Protein AF-A0A968Y896-F1 (afdb_monomer_lite)

Sequence (231 aa):
MASLKMSAAGLEIIEQARQQKRWDKTAEVLCSDALTSKATLKRFWRKQPIQRETFIRICQVLGVECWEKLVDRDRALETSITANLDCQVAETSKKNPGFALPENLPAVRNWVGRIEEIETLKNQLLDPETRTITITTVCVVGLAGIGKTTLAAQLVRHLQLENTPFVAAAWESLRSATGIAPEFNWIVDSLLSTLSGSDINLGAIEQDDYLKKIAKTARYSERKALFASAR

pLDDT: mean 77.14, std 14.81, range [31.84, 94.0]

Foldseek 3Di:
DDWWFFDPVLLVVLVVLCVVVVADLQHPLLCVQLVHDSVQSVCRNVRHTDDPSSQCRSCVSSVHNVSLVGTDPDDDDPDDDDDDDDDDPDDPPCPPFLEDDAPPLDDADPDDDPPVVLVVVQVQQAPPPPLDGDDDDDDDDDDPPPCSSVSVSVSVVVCRRPNHLQQYDDDDDQDDPVRDGDDPLVVLLRLLCRLQPNPDDVVVSVPDDPVVSVVSSVVSRVVSSVVSVVD

Structure (mmCIF, N/CA/C/O backbone):
data_AF-A0A968Y896-F1
#
_entry.id   AF-A0A968Y896-F1
#
loop_
_atom_site.group_PDB
_atom_site.id
_atom_site.type_symbol
_atom_site.label_atom_id
_atom_site.label_alt_id
_atom_site.label_comp_id
_atom_site.label_asym_id
_atom_site.label_entity_id
_atom_site.label_seq_id
_atom_site.pdbx_PDB_ins_code
_atom_site.Cartn_x
_atom_site.Cartn_y
_atom_site.Cartn_z
_atom_site.occupancy
_atom_site.B_iso_or_equiv
_atom_site.auth_seq_id
_atom_site.auth_comp_id
_atom_site.auth_asym_id
_atom_site.auth_atom_id
_atom_site.pdbx_PDB_model_num
ATOM 1 N N . MET A 1 1 ? -0.186 9.176 22.735 1.00 54.06 1 MET A N 1
ATOM 2 C CA . MET A 1 1 ? -1.168 8.095 22.483 1.00 54.06 1 MET A CA 1
ATOM 3 C C . MET A 1 1 ? -2.288 8.658 21.625 1.00 54.06 1 MET A C 1
ATOM 5 O O . MET A 1 1 ? -2.791 9.718 21.967 1.00 54.06 1 MET A O 1
ATOM 9 N N . ALA A 1 2 ? -2.644 8.011 20.513 1.00 72.19 2 ALA A N 1
ATOM 10 C CA . ALA A 1 2 ? -3.725 8.494 19.650 1.00 72.19 2 ALA A CA 1
ATOM 11 C C . ALA A 1 2 ? -5.090 8.306 20.338 1.00 72.19 2 ALA A C 1
ATOM 13 O O . ALA A 1 2 ? -5.379 7.215 20.845 1.00 72.19 2 ALA A O 1
ATOM 14 N N . SER A 1 3 ? -5.906 9.359 20.371 1.00 84.31 3 SER A N 1
ATOM 15 C CA . SER A 1 3 ? -7.289 9.311 20.843 1.00 84.31 3 SER A CA 1
ATOM 16 C C . SER A 1 3 ? -8.254 9.267 19.658 1.00 84.31 3 SER A C 1
ATOM 18 O O . SER A 1 3 ? -8.044 9.938 18.651 1.00 84.31 3 SER A O 1
ATOM 20 N N . LEU A 1 4 ? -9.292 8.441 19.769 1.00 87.12 4 LEU A N 1
ATOM 21 C CA . LEU A 1 4 ? -10.324 8.244 18.756 1.00 87.12 4 LEU A CA 1
ATOM 22 C C . LEU A 1 4 ? -11.669 8.720 19.285 1.00 87.12 4 LEU A C 1
ATOM 24 O O . LEU A 1 4 ? -11.993 8.524 20.458 1.00 87.12 4 LEU A O 1
ATOM 28 N N . LYS A 1 5 ? -12.452 9.325 18.397 1.00 87.88 5 LYS A N 1
ATOM 29 C CA . LYS A 1 5 ? -13.814 9.784 18.647 1.00 87.88 5 LYS A CA 1
ATOM 30 C C . LYS A 1 5 ? -14.775 8.969 17.787 1.00 87.88 5 LYS A C 1
ATOM 32 O O . LYS A 1 5 ? -14.430 8.591 16.676 1.00 87.88 5 LYS A O 1
ATOM 37 N N . MET A 1 6 ? -15.966 8.688 18.302 1.00 86.94 6 MET A N 1
ATOM 38 C CA . MET A 1 6 ? -17.001 7.959 17.571 1.00 86.94 6 MET A CA 1
ATOM 39 C C . MET A 1 6 ? -17.836 8.903 16.700 1.00 86.94 6 MET A C 1
ATOM 41 O O . MET A 1 6 ? -18.297 9.935 17.189 1.00 86.94 6 MET A O 1
ATOM 45 N N . SER A 1 7 ? -18.039 8.538 15.434 1.00 87.38 7 SER A N 1
ATOM 46 C CA . SER A 1 7 ? -18.910 9.248 14.490 1.00 87.38 7 SER A CA 1
ATOM 47 C C . SER A 1 7 ? -20.380 9.104 14.889 1.00 87.38 7 SER A C 1
ATOM 49 O O . SER A 1 7 ? -20.749 8.225 15.674 1.00 87.38 7 SER A O 1
ATOM 51 N N . ALA A 1 8 ? -21.247 9.967 14.353 1.00 82.44 8 ALA A N 1
ATOM 52 C CA . ALA A 1 8 ? -22.684 9.855 14.592 1.00 82.44 8 ALA A CA 1
ATOM 53 C C . ALA A 1 8 ? -23.260 8.538 14.045 1.00 82.44 8 ALA A C 1
ATOM 55 O O . ALA A 1 8 ? -23.918 7.827 14.800 1.00 82.44 8 ALA A O 1
ATOM 56 N N . ALA A 1 9 ? -22.918 8.176 12.805 1.00 79.06 9 ALA A N 1
ATOM 57 C CA . ALA A 1 9 ? -23.316 6.909 12.192 1.00 79.06 9 ALA A CA 1
ATOM 58 C C . ALA A 1 9 ? -22.728 5.693 12.932 1.00 79.06 9 ALA A C 1
ATOM 60 O O . ALA A 1 9 ? -23.407 4.695 13.161 1.00 79.06 9 ALA A O 1
ATOM 61 N N . GLY A 1 10 ? -21.472 5.792 13.381 1.00 83.44 10 GLY A N 1
ATOM 62 C CA . GLY A 1 10 ? -20.824 4.732 14.150 1.00 83.44 10 GLY A CA 1
ATOM 63 C C . GLY A 1 10 ? -21.515 4.448 15.483 1.00 83.44 10 GLY A C 1
ATOM 64 O O . GLY A 1 10 ? -21.613 3.289 15.885 1.00 83.44 10 GLY A O 1
ATOM 65 N N . LEU A 1 11 ? -22.047 5.485 16.140 1.00 87.00 11 LEU A N 1
ATOM 66 C CA . LEU A 1 11 ? -22.821 5.323 17.370 1.00 87.00 11 LEU A CA 1
ATOM 67 C C . LEU A 1 11 ? -24.101 4.509 17.130 1.00 87.00 11 LEU A C 1
ATOM 69 O O . LEU A 1 11 ? -24.429 3.672 17.964 1.00 87.00 11 LEU A O 1
ATOM 73 N N . GLU A 1 12 ? -24.803 4.719 16.015 1.00 86.19 12 GLU A N 1
ATOM 74 C CA . GLU A 1 12 ? -26.033 3.979 15.691 1.00 86.19 12 GLU A CA 1
ATOM 75 C C . GLU A 1 12 ? -25.759 2.496 15.443 1.00 86.19 12 GLU A C 1
ATOM 77 O O . GLU A 1 12 ? -26.442 1.644 16.008 1.00 86.19 12 GLU A O 1
ATOM 82 N N . ILE A 1 13 ? -24.710 2.181 14.678 1.00 84.00 13 ILE A N 1
ATOM 83 C CA . ILE A 1 13 ? -24.289 0.796 14.412 1.00 84.00 13 ILE A CA 1
ATOM 84 C C . ILE A 1 13 ? -23.950 0.080 15.723 1.00 84.00 13 ILE A C 1
ATOM 86 O O . ILE A 1 13 ? -24.363 -1.056 15.957 1.00 84.00 13 ILE A O 1
ATOM 90 N N . ILE A 1 14 ? -23.213 0.752 16.607 1.00 86.62 14 ILE A N 1
ATOM 91 C CA . ILE A 1 14 ? -22.822 0.174 17.892 1.00 86.62 14 ILE A CA 1
ATOM 92 C C . ILE A 1 14 ? -24.023 0.041 18.832 1.00 86.62 14 ILE A C 1
ATOM 94 O O . ILE A 1 14 ? -24.127 -0.942 19.567 1.00 86.62 14 ILE A O 1
ATOM 98 N N . GLU A 1 15 ? -24.953 0.994 18.801 1.00 87.00 15 GLU A N 1
ATOM 99 C CA . GLU A 1 15 ? -26.192 0.920 19.569 1.00 87.00 15 GLU A CA 1
ATOM 100 C C . GLU A 1 15 ? -27.068 -0.251 19.095 1.00 87.00 15 GLU A C 1
ATOM 102 O O . GLU A 1 15 ? -27.606 -0.977 19.931 1.00 87.00 15 GLU A O 1
ATOM 107 N N . GLN A 1 16 ? -27.148 -0.504 17.785 1.00 84.31 16 GLN A N 1
ATOM 108 C CA . GLN A 1 16 ? -27.826 -1.676 17.222 1.00 84.31 16 GLN A CA 1
ATOM 109 C C . GLN A 1 16 ? -27.148 -2.986 17.646 1.00 84.31 16 GLN A C 1
ATOM 111 O O . GLN A 1 16 ? -27.823 -3.898 18.126 1.00 84.31 16 GLN A O 1
ATOM 116 N N . ALA A 1 17 ? -25.817 -3.070 17.557 1.00 84.62 17 ALA A N 1
ATOM 117 C CA . ALA A 1 17 ? -25.058 -4.242 18.003 1.00 84.62 17 ALA A CA 1
ATOM 118 C C . ALA A 1 17 ? -25.253 -4.516 19.508 1.00 84.62 17 ALA A C 1
ATOM 120 O O . ALA A 1 17 ? -25.446 -5.657 19.934 1.00 84.62 17 ALA A O 1
ATOM 121 N N . ARG A 1 18 ? -25.291 -3.457 20.327 1.00 88.06 18 ARG A N 1
ATOM 122 C CA . ARG A 1 18 ? -25.613 -3.539 21.758 1.00 88.06 18 ARG A CA 1
ATOM 123 C C . ARG A 1 18 ? -27.033 -4.066 21.991 1.00 88.06 18 ARG A C 1
ATOM 125 O O . ARG A 1 18 ? -27.226 -4.928 22.849 1.00 88.06 18 ARG A O 1
ATOM 132 N N . GLN A 1 19 ? -28.021 -3.552 21.256 1.00 85.69 19 GLN A N 1
ATOM 133 C CA . GLN A 1 19 ? -29.422 -3.972 21.377 1.00 85.69 19 GLN A CA 1
ATOM 134 C C . GLN A 1 19 ? -29.610 -5.447 21.009 1.00 85.69 19 GLN A C 1
ATOM 136 O O . GLN A 1 19 ? -30.307 -6.160 21.731 1.00 85.69 19 GLN A O 1
ATOM 141 N N . GLN A 1 20 ? -28.929 -5.932 19.966 1.00 84.19 20 GLN A N 1
ATOM 142 C CA . GLN A 1 20 ? -28.936 -7.351 19.589 1.00 84.19 20 GLN A CA 1
ATOM 143 C C . GLN A 1 20 ? -28.401 -8.254 20.709 1.00 84.19 20 GLN A C 1
ATOM 145 O O . GLN A 1 20 ? -28.932 -9.341 20.930 1.00 84.19 20 GLN A O 1
ATOM 150 N N . LYS A 1 21 ? -27.407 -7.782 21.473 1.00 81.75 21 LYS A N 1
ATOM 151 C CA . LYS A 1 21 ? -26.854 -8.498 22.635 1.00 81.75 21 LYS A CA 1
ATOM 152 C C . LYS A 1 21 ? -27.627 -8.278 23.944 1.00 81.75 21 LYS A C 1
ATOM 154 O O . LYS A 1 21 ? -27.310 -8.919 24.940 1.00 81.75 21 LYS A O 1
ATOM 159 N N . ARG A 1 22 ? -28.642 -7.399 23.962 1.00 83.94 22 ARG A N 1
ATOM 160 C CA . ARG A 1 22 ? -29.428 -7.006 25.155 1.00 83.94 22 ARG A CA 1
ATOM 161 C C . ARG A 1 22 ? -28.574 -6.524 26.340 1.00 83.94 22 ARG A C 1
ATOM 163 O O . ARG A 1 22 ? -28.921 -6.752 27.494 1.00 83.94 22 ARG A O 1
ATOM 170 N N . TRP A 1 23 ? -27.454 -5.856 26.070 1.00 83.00 23 TRP A N 1
ATOM 171 C CA . TRP A 1 23 ? -26.542 -5.364 27.112 1.00 83.00 23 TRP A CA 1
ATOM 172 C C . TRP A 1 23 ? -26.774 -3.898 27.441 1.00 83.00 23 TRP A C 1
ATOM 174 O O . TRP A 1 23 ? -26.965 -3.099 26.534 1.00 83.00 23 TRP A O 1
ATOM 184 N N . ASP A 1 24 ? -26.665 -3.488 28.701 1.00 85.69 24 ASP A N 1
ATOM 185 C CA . ASP A 1 24 ? -26.712 -2.067 29.060 1.00 85.69 24 ASP A CA 1
ATOM 186 C C . ASP A 1 24 ? -25.473 -1.288 28.593 1.00 85.69 24 ASP A C 1
ATOM 188 O O . ASP A 1 24 ? -24.369 -1.824 28.492 1.00 85.69 24 ASP A O 1
ATOM 192 N N . LYS A 1 25 ? -25.628 0.028 28.371 1.00 81.06 25 LYS A N 1
ATOM 193 C CA . LYS A 1 25 ? -24.536 0.927 27.925 1.00 81.06 25 LYS A CA 1
ATOM 194 C C . LYS A 1 25 ? -23.323 0.908 28.866 1.00 81.06 25 LYS A C 1
ATOM 196 O O . LYS A 1 25 ? -22.199 1.174 28.453 1.00 81.06 25 LYS A O 1
ATOM 201 N N . THR A 1 26 ? -23.524 0.601 30.140 1.00 80.19 26 THR A N 1
ATOM 202 C CA . THR A 1 26 ? -22.445 0.488 31.132 1.00 80.19 26 THR A CA 1
ATOM 203 C C . THR A 1 26 ? -22.439 -0.872 31.819 1.00 80.19 26 THR A C 1
ATOM 205 O O . THR A 1 26 ? -22.108 -0.944 33.003 1.00 80.19 26 THR A O 1
ATOM 208 N N . ALA A 1 27 ? -22.845 -1.927 31.105 1.00 79.31 27 ALA A N 1
ATOM 209 C CA . ALA A 1 27 ? -22.831 -3.285 31.631 1.00 79.31 27 ALA A CA 1
ATOM 210 C C . ALA A 1 27 ? -21.436 -3.661 32.160 1.00 79.31 27 ALA A C 1
ATOM 212 O O . ALA A 1 27 ? -20.406 -3.237 31.629 1.00 79.31 27 ALA A O 1
ATOM 213 N N . GLU A 1 28 ? -21.407 -4.459 33.223 1.00 81.56 28 GLU A N 1
ATOM 214 C CA . GLU A 1 28 ? -20.160 -4.867 33.874 1.00 81.56 28 GLU A CA 1
ATOM 215 C C . GLU A 1 28 ? -19.305 -5.755 32.962 1.00 81.56 28 GLU A C 1
ATOM 217 O O . GLU A 1 28 ? -18.098 -5.551 32.886 1.00 81.56 28 GLU A O 1
ATOM 222 N N . VAL A 1 29 ? -19.959 -6.601 32.159 1.00 80.50 29 VAL A N 1
ATOM 223 C CA . VAL A 1 29 ? -19.344 -7.437 31.112 1.00 80.50 29 VAL A CA 1
ATOM 224 C C . VAL A 1 29 ? -18.560 -6.594 30.095 1.00 80.50 29 VAL A C 1
ATOM 226 O O . VAL A 1 29 ? -17.454 -6.930 29.695 1.00 80.50 29 VAL A O 1
ATOM 229 N N . LEU A 1 30 ? -19.083 -5.422 29.724 1.00 81.38 30 LEU A N 1
ATOM 230 C CA . LEU A 1 30 ? -18.394 -4.496 28.819 1.00 81.38 30 LEU A CA 1
ATOM 231 C C . LEU A 1 30 ? -17.148 -3.873 29.463 1.00 81.38 30 LEU A C 1
ATOM 233 O O . LEU A 1 30 ? -16.173 -3.600 28.768 1.00 81.38 30 LEU A O 1
ATOM 237 N N . CYS A 1 31 ? -17.173 -3.632 30.777 1.00 83.44 31 CYS A N 1
ATOM 238 C CA . CYS A 1 31 ? -16.013 -3.115 31.503 1.00 83.44 31 CYS A CA 1
ATOM 239 C C . CYS A 1 31 ? -14.917 -4.179 31.633 1.00 83.44 31 CYS A C 1
ATOM 241 O O . CYS A 1 31 ? -13.751 -3.868 31.381 1.00 83.44 31 CYS A O 1
ATOM 243 N N . SER A 1 32 ? -15.290 -5.407 32.013 1.00 82.00 32 SER A N 1
ATOM 244 C CA . SER A 1 32 ? -14.349 -6.517 32.181 1.00 82.00 32 SER A CA 1
ATOM 245 C C . SER A 1 32 ? -13.679 -6.874 30.861 1.00 82.00 32 SER A C 1
ATOM 247 O O . SER A 1 32 ? -12.453 -6.897 30.782 1.00 82.00 32 SER A O 1
ATOM 249 N N . ASP A 1 33 ? -14.470 -7.052 29.806 1.00 81.06 33 ASP A N 1
ATOM 250 C CA . ASP A 1 33 ? -13.983 -7.629 28.554 1.00 81.06 33 ASP A CA 1
ATOM 251 C C . ASP A 1 33 ? -13.222 -6.596 27.718 1.00 81.06 33 ASP A C 1
ATOM 253 O O . ASP A 1 33 ? -12.219 -6.911 27.078 1.00 81.06 33 ASP A O 1
ATOM 257 N N . ALA A 1 34 ? -13.639 -5.324 27.769 1.00 83.12 34 ALA A N 1
ATOM 258 C CA . ALA A 1 34 ? -12.909 -4.243 27.110 1.00 83.12 34 ALA A CA 1
ATOM 259 C C . ALA A 1 34 ? -11.729 -3.711 27.947 1.00 83.12 34 ALA A C 1
ATOM 261 O O . ALA A 1 34 ? -11.029 -2.796 27.499 1.00 83.12 34 ALA A O 1
ATOM 262 N N . LEU A 1 35 ? -11.503 -4.267 29.148 1.00 85.88 35 LEU A N 1
ATOM 263 C CA . LEU A 1 35 ? -10.474 -3.852 30.107 1.00 85.88 35 LEU A CA 1
ATOM 264 C C . LEU A 1 35 ? -10.520 -2.339 30.368 1.00 85.88 35 LEU A C 1
ATOM 266 O O . LEU A 1 35 ? -9.525 -1.623 30.228 1.00 85.88 35 LEU A O 1
ATOM 270 N N . THR A 1 36 ? -11.712 -1.828 30.686 1.00 89.00 36 THR A N 1
ATOM 271 C CA . THR A 1 36 ? -11.948 -0.391 30.836 1.00 89.00 36 THR A CA 1
ATOM 272 C C . THR A 1 36 ? -12.892 -0.044 31.982 1.00 89.00 36 THR A C 1
ATOM 274 O O . THR A 1 36 ? -13.547 -0.896 32.571 1.00 89.00 36 THR A O 1
ATOM 277 N N . SER A 1 37 ? -12.965 1.246 32.314 1.00 87.00 37 SER A N 1
ATOM 278 C CA . SER A 1 37 ? -13.812 1.749 33.397 1.00 87.00 37 SER A CA 1
ATOM 279 C C . SER A 1 37 ? -15.196 2.187 32.901 1.00 87.00 37 SER A C 1
ATOM 281 O O . SER A 1 37 ? -15.354 2.649 31.766 1.00 87.00 37 SER A O 1
ATOM 283 N N . LYS A 1 38 ? -16.194 2.184 33.800 1.00 85.69 38 LYS A N 1
ATOM 284 C CA . LYS A 1 38 ? -17.530 2.765 33.545 1.00 85.69 38 LYS A CA 1
ATOM 285 C C . LYS A 1 38 ? -17.449 4.230 33.091 1.00 85.69 38 LYS A C 1
ATOM 287 O O . LYS A 1 38 ? -18.270 4.678 32.291 1.00 85.69 38 LYS A O 1
ATOM 292 N N . ALA A 1 39 ? -16.457 4.983 33.575 1.00 84.38 39 ALA A N 1
ATOM 293 C CA . ALA A 1 39 ? -16.231 6.365 33.157 1.00 84.38 39 ALA A CA 1
ATOM 294 C C . ALA A 1 39 ? -15.795 6.449 31.686 1.00 84.38 39 ALA A C 1
ATOM 296 O O . ALA A 1 39 ? -16.305 7.289 30.946 1.00 84.38 39 ALA A O 1
ATOM 297 N N . THR A 1 40 ? -14.915 5.552 31.238 1.00 85.94 40 THR A N 1
ATOM 298 C CA . THR A 1 40 ? -14.460 5.495 29.844 1.00 85.94 40 THR A CA 1
ATOM 299 C C . THR A 1 40 ? -15.580 5.070 28.896 1.00 85.94 40 THR A C 1
ATOM 301 O O . THR A 1 40 ? -15.733 5.681 27.841 1.00 85.94 40 THR A O 1
ATOM 304 N N . LEU A 1 41 ? -16.432 4.118 29.296 1.00 88.31 41 LEU A N 1
ATOM 305 C CA . LEU A 1 41 ? -17.635 3.767 28.530 1.00 88.31 41 LEU A CA 1
ATOM 306 C C . LEU A 1 41 ? -18.586 4.960 28.397 1.00 88.31 41 LEU A C 1
ATOM 308 O O . LEU A 1 41 ? -19.041 5.271 27.301 1.00 88.31 41 LEU A O 1
ATOM 312 N N . LYS A 1 42 ? -18.844 5.704 29.482 1.00 88.38 42 LYS A N 1
ATOM 313 C CA . LYS A 1 42 ? -19.661 6.929 29.403 1.00 88.38 42 LYS A CA 1
ATOM 314 C C . LYS A 1 42 ? -19.085 7.938 28.404 1.00 88.38 42 LYS A C 1
ATOM 316 O O . LYS A 1 42 ? -19.856 8.562 27.680 1.00 88.38 42 LYS A O 1
ATOM 321 N N . ARG A 1 43 ? -17.757 8.092 28.342 1.00 88.62 43 ARG A N 1
ATOM 322 C CA . ARG A 1 43 ? -17.086 8.951 27.347 1.00 88.62 43 ARG A CA 1
ATOM 323 C C . ARG A 1 43 ? -17.270 8.423 25.924 1.00 88.62 43 ARG A C 1
ATOM 325 O O . ARG A 1 43 ? -17.619 9.201 25.042 1.00 88.62 43 ARG A O 1
ATOM 332 N N . PHE A 1 44 ? -17.116 7.115 25.727 1.00 90.06 44 PHE A N 1
ATOM 333 C CA . PHE A 1 44 ? -17.338 6.447 24.445 1.00 90.06 44 PHE A CA 1
ATOM 334 C C . PHE A 1 44 ? -18.743 6.728 23.891 1.00 90.06 44 PHE A C 1
ATOM 336 O O . PHE A 1 44 ? -18.870 7.299 22.811 1.00 90.06 44 PHE A O 1
ATOM 343 N N . TRP A 1 45 ? -19.798 6.464 24.669 1.00 88.19 45 TRP A N 1
ATOM 344 C CA . TRP A 1 45 ? -21.188 6.707 24.247 1.00 88.19 45 TRP A CA 1
ATOM 345 C C . TRP A 1 45 ? -21.519 8.185 24.022 1.00 88.19 45 TRP A C 1
ATOM 347 O O . TRP A 1 45 ? -22.393 8.513 23.225 1.00 88.19 45 TRP A O 1
ATOM 357 N N . ARG A 1 46 ? -20.811 9.092 24.702 1.00 87.44 46 ARG A N 1
ATOM 358 C CA . ARG A 1 46 ? -20.931 10.546 24.512 1.00 87.44 46 ARG A CA 1
ATOM 359 C C . ARG A 1 46 ? -20.150 11.064 23.303 1.00 87.44 46 ARG A C 1
ATOM 361 O O . ARG A 1 46 ? -20.047 12.277 23.149 1.00 87.44 46 ARG A O 1
ATOM 368 N N . LYS A 1 47 ? -19.577 10.180 22.474 1.00 87.50 47 LYS A N 1
ATOM 369 C CA . LYS A 1 47 ? -18.704 10.547 21.346 1.00 87.50 47 LYS A CA 1
ATOM 370 C C . LYS A 1 47 ? -17.550 11.450 21.799 1.00 87.50 47 LYS A C 1
ATOM 372 O O . LYS A 1 47 ? -17.182 12.398 21.112 1.00 87.50 47 LYS A O 1
ATOM 377 N N . GLN A 1 48 ? -17.001 11.201 22.987 1.00 86.25 48 GLN A N 1
ATOM 378 C CA . GLN A 1 48 ? -15.811 11.899 23.466 1.00 86.25 48 GLN A CA 1
ATOM 379 C C . GLN A 1 48 ? -14.554 11.116 23.074 1.00 86.25 48 GLN A C 1
ATOM 381 O O . GLN A 1 48 ? -14.603 9.887 22.988 1.00 8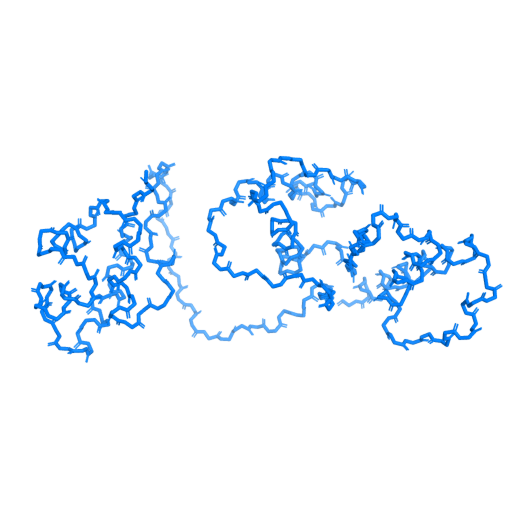6.25 48 GLN A O 1
ATOM 386 N N . PRO A 1 49 ? -13.423 11.805 22.845 1.00 86.38 49 PRO A N 1
ATOM 387 C CA . PRO A 1 49 ? -12.180 11.146 22.487 1.00 86.38 49 PRO A CA 1
ATOM 388 C C . PRO A 1 49 ? -11.707 10.229 23.622 1.00 86.38 49 PRO A C 1
ATOM 390 O O . PRO A 1 49 ? -11.533 10.661 24.764 1.00 86.38 49 PRO A O 1
ATOM 393 N N . ILE A 1 50 ? -11.475 8.962 23.293 1.00 90.50 50 ILE A N 1
ATOM 394 C CA . ILE A 1 50 ? -10.912 7.948 24.191 1.00 90.50 50 ILE A CA 1
ATOM 395 C C . ILE A 1 50 ? -9.654 7.341 23.572 1.00 90.50 50 ILE A C 1
ATOM 397 O O . ILE A 1 50 ? -9.395 7.501 22.384 1.00 90.50 50 ILE A O 1
ATOM 401 N N . GLN A 1 51 ? -8.839 6.651 24.365 1.00 88.19 51 GLN A N 1
ATOM 402 C CA . GLN A 1 51 ? -7.628 6.007 23.860 1.00 88.19 51 GLN A CA 1
ATOM 403 C C . GLN A 1 51 ? -7.962 4.971 22.775 1.00 88.19 51 GLN A C 1
ATOM 405 O O . GLN A 1 51 ? -8.886 4.175 22.941 1.00 88.19 51 GLN A O 1
ATOM 410 N N . ARG A 1 52 ? -7.178 4.960 21.686 1.00 86.69 52 ARG A N 1
ATOM 411 C CA . ARG A 1 52 ? -7.372 4.060 20.537 1.00 86.69 52 ARG A CA 1
ATOM 412 C C . ARG A 1 52 ? -7.561 2.599 20.938 1.00 86.69 52 ARG A C 1
ATOM 414 O O . ARG A 1 52 ? -8.525 1.981 20.516 1.00 86.69 52 ARG A O 1
ATOM 421 N N . GLU A 1 53 ? -6.666 2.069 21.762 1.00 88.44 53 GLU A N 1
ATOM 422 C CA . GLU A 1 53 ? -6.714 0.666 22.187 1.00 88.44 53 GLU A CA 1
ATOM 423 C C . GLU A 1 53 ? -8.039 0.326 22.883 1.00 88.44 53 GLU A C 1
ATOM 425 O O . GLU A 1 53 ? -8.686 -0.670 22.575 1.00 88.44 53 GLU A O 1
ATOM 430 N N . THR A 1 54 ? -8.495 1.211 23.769 1.00 88.75 54 THR A N 1
ATOM 431 C CA . THR A 1 54 ? -9.773 1.053 24.462 1.00 88.75 54 THR A CA 1
ATOM 432 C C . THR A 1 54 ? -10.957 1.129 23.501 1.00 88.75 54 THR A C 1
ATOM 434 O O . THR A 1 54 ? -11.897 0.356 23.636 1.00 88.75 54 THR A O 1
ATOM 437 N N . PHE A 1 55 ? -10.909 2.021 22.508 1.00 91.38 55 PHE A N 1
ATOM 438 C CA . PHE A 1 55 ? -11.945 2.128 21.477 1.00 91.38 55 PHE A CA 1
ATOM 439 C C . PHE A 1 55 ? -12.103 0.821 20.693 1.00 91.38 55 PHE A C 1
ATOM 441 O O . PHE A 1 55 ? -13.219 0.333 20.525 1.00 91.38 55 PHE A O 1
ATOM 448 N N . ILE A 1 56 ? -10.982 0.236 20.262 1.00 89.06 56 ILE A N 1
ATOM 449 C CA . ILE A 1 56 ? -10.953 -1.017 19.498 1.00 89.06 56 ILE A CA 1
ATOM 450 C C . ILE A 1 56 ? -11.549 -2.157 20.324 1.00 89.06 56 ILE A C 1
ATOM 452 O O . ILE A 1 56 ? -12.437 -2.859 19.844 1.00 89.06 56 ILE A O 1
ATOM 456 N N . ARG A 1 57 ? -11.119 -2.296 21.584 1.00 89.69 57 ARG A N 1
ATOM 457 C CA . ARG A 1 57 ? -11.611 -3.350 22.482 1.00 89.69 57 ARG A CA 1
ATOM 458 C C . ARG A 1 57 ? -13.112 -3.252 22.726 1.00 89.69 57 ARG A C 1
ATOM 460 O O . ARG A 1 57 ? -13.799 -4.263 22.652 1.00 89.69 57 ARG A O 1
ATOM 467 N N . ILE A 1 58 ? -13.641 -2.045 22.947 1.00 89.56 58 ILE A N 1
ATOM 468 C CA . ILE A 1 58 ? -15.091 -1.851 23.116 1.00 89.56 58 ILE A CA 1
ATOM 469 C C . ILE A 1 58 ? -15.849 -2.312 21.859 1.00 89.56 58 ILE A C 1
ATOM 471 O O . ILE A 1 58 ? -16.854 -3.012 21.975 1.00 89.56 58 ILE A O 1
ATOM 475 N N . CYS A 1 59 ? -15.361 -1.974 20.660 1.00 89.00 59 CYS A N 1
ATOM 476 C CA . CYS A 1 59 ? -15.995 -2.389 19.404 1.00 89.00 59 CYS A CA 1
ATOM 477 C C . CYS A 1 59 ? -15.954 -3.914 19.209 1.00 89.00 59 CYS A C 1
ATOM 479 O O . CYS A 1 59 ? -16.967 -4.513 18.851 1.00 89.00 59 CYS A O 1
ATOM 481 N N . GLN A 1 60 ? -14.822 -4.554 19.516 1.00 88.25 60 GLN A N 1
ATOM 482 C CA . GLN A 1 60 ? -14.657 -6.010 19.430 1.00 88.25 60 GLN A CA 1
ATOM 483 C C . GLN A 1 60 ? -15.597 -6.759 20.379 1.00 88.25 60 GLN A C 1
ATOM 485 O O . GLN A 1 60 ? -16.269 -7.700 19.963 1.00 88.25 60 GLN A O 1
ATOM 490 N N . VAL A 1 61 ? -15.721 -6.301 21.629 1.00 87.31 61 VAL A N 1
ATOM 491 C CA . VAL A 1 61 ? -16.662 -6.870 22.611 1.00 87.31 61 VAL A CA 1
ATOM 492 C C . VAL A 1 61 ? -18.105 -6.782 22.107 1.00 87.31 61 VAL A C 1
ATOM 494 O O . VAL A 1 61 ? -18.906 -7.703 22.285 1.00 87.31 61 VAL A O 1
ATOM 497 N N . LEU A 1 62 ? -18.439 -5.714 21.384 1.00 85.31 62 LEU A N 1
ATOM 498 C CA . LEU A 1 62 ? -19.749 -5.529 20.758 1.00 85.31 62 LEU A CA 1
ATOM 499 C C . LEU A 1 62 ? -19.918 -6.305 19.441 1.00 85.31 62 LEU A C 1
ATOM 501 O O . LEU A 1 62 ? -21.017 -6.332 18.901 1.00 85.31 62 LEU A O 1
ATOM 505 N N . GLY A 1 63 ? -18.894 -7.034 18.986 1.00 81.25 63 GLY A N 1
ATOM 506 C CA . GLY A 1 63 ? -18.926 -7.841 17.763 1.00 81.25 63 GLY A CA 1
ATOM 507 C C . GLY A 1 63 ? -18.712 -7.032 16.483 1.00 81.25 63 GLY A C 1
ATOM 508 O O . GLY A 1 63 ? -19.048 -7.504 15.402 1.00 81.25 63 GLY A O 1
ATOM 509 N N . VAL A 1 64 ? -18.178 -5.813 16.593 1.00 81.38 64 VAL A N 1
ATOM 510 C CA . VAL A 1 64 ? -17.900 -4.937 15.453 1.00 81.38 64 VAL A CA 1
ATOM 511 C C . VAL A 1 64 ? -16.395 -4.879 15.216 1.00 81.38 64 VAL A C 1
ATOM 513 O O . VAL A 1 64 ? -15.668 -4.112 15.846 1.00 81.38 64 VAL A O 1
ATOM 516 N N . GLU A 1 65 ? -15.915 -5.697 14.282 1.00 74.94 65 GLU A N 1
ATOM 517 C CA . GLU A 1 65 ? -14.488 -5.771 13.942 1.00 74.94 65 GLU A CA 1
ATOM 518 C C . GLU A 1 65 ? -14.027 -4.573 13.095 1.00 74.94 65 GLU A C 1
ATOM 520 O O . GLU A 1 65 ? -12.887 -4.122 13.204 1.00 74.94 65 GLU A O 1
ATOM 525 N N . CYS A 1 66 ? -14.931 -3.982 12.305 1.00 78.94 66 CYS A N 1
ATOM 526 C CA . CYS A 1 66 ? -14.656 -2.828 11.443 1.00 78.94 66 CYS A CA 1
ATOM 527 C C . CYS A 1 66 ? -14.750 -1.476 12.181 1.00 78.94 66 CYS A C 1
ATOM 529 O O . CYS A 1 66 ? -15.389 -0.540 11.695 1.00 78.94 66 CYS A O 1
ATOM 531 N N . TRP A 1 67 ? -14.107 -1.353 13.345 1.00 83.81 67 TRP A N 1
ATOM 532 C CA . TRP A 1 67 ? -14.144 -0.145 14.186 1.00 83.81 67 TRP A CA 1
ATOM 533 C C . TRP A 1 67 ? -13.690 1.133 13.457 1.00 83.81 67 TRP A C 1
ATOM 535 O O . TRP A 1 67 ? -14.160 2.222 13.771 1.00 83.81 67 TRP A O 1
ATOM 545 N N . GLU A 1 68 ? -12.823 1.017 12.446 1.00 81.88 68 GLU A N 1
ATOM 546 C CA . GLU A 1 68 ? -12.285 2.138 11.657 1.00 81.88 68 GLU A CA 1
ATOM 547 C C . GLU A 1 68 ? -13.347 2.931 10.883 1.00 81.88 68 GLU A C 1
ATOM 549 O O . GLU A 1 68 ? -13.127 4.105 10.571 1.00 81.88 68 GLU A O 1
ATOM 554 N N . LYS A 1 69 ? -14.483 2.294 10.566 1.00 79.44 69 LYS A N 1
ATOM 555 C CA . LYS A 1 69 ? -15.637 2.927 9.906 1.00 79.44 69 LYS A CA 1
ATOM 556 C C . LYS A 1 69 ? -16.531 3.685 10.890 1.00 79.44 69 LYS A C 1
ATOM 558 O O . LYS A 1 69 ? -17.361 4.481 10.476 1.00 79.44 69 LYS A O 1
ATOM 563 N N . LEU A 1 70 ? -16.366 3.429 12.188 1.00 83.44 70 LEU A N 1
ATOM 564 C CA . LEU A 1 70 ? -17.161 4.027 13.261 1.00 83.44 70 LEU A CA 1
ATOM 565 C C . LEU A 1 70 ? -16.512 5.301 13.799 1.00 83.44 70 LEU A C 1
ATOM 567 O O . LEU A 1 70 ? -17.157 6.050 14.530 1.00 83.44 70 LEU A O 1
ATOM 571 N N . VAL A 1 71 ? -15.245 5.546 13.467 1.00 84.44 71 VAL A N 1
ATOM 572 C CA . VAL A 1 71 ? -14.485 6.703 13.940 1.00 84.44 71 VAL A CA 1
ATOM 573 C C . VAL A 1 71 ? -14.932 7.966 13.209 1.00 84.44 71 VAL A C 1
ATOM 575 O O . VAL A 1 71 ? -15.047 7.981 11.988 1.00 84.44 71 VAL A O 1
ATOM 578 N N . ASP A 1 72 ? -15.154 9.024 13.981 1.00 82.50 72 ASP A N 1
ATOM 579 C CA . ASP A 1 72 ? -15.378 10.379 13.492 1.00 82.50 72 ASP A CA 1
ATOM 580 C C . ASP A 1 72 ? -14.077 10.905 12.880 1.00 82.50 72 ASP A C 1
ATOM 582 O O . ASP A 1 72 ? -13.100 11.138 13.602 1.00 82.50 72 ASP A O 1
ATOM 586 N N . ARG A 1 73 ? -14.033 11.005 11.548 1.00 71.75 73 ARG A N 1
ATOM 587 C CA . ARG A 1 73 ? -12.864 11.515 10.817 1.00 71.75 73 ARG A CA 1
ATOM 588 C C . ARG A 1 73 ? -12.902 13.033 10.654 1.00 71.75 73 ARG A C 1
ATOM 590 O O . ARG A 1 73 ? -11.929 13.599 10.164 1.00 71.75 73 ARG A O 1
ATOM 597 N N . ASP A 1 74 ? -13.944 13.691 11.155 1.00 53.81 74 ASP A N 1
ATOM 598 C CA . ASP A 1 74 ? -14.101 15.130 11.024 1.00 53.81 74 ASP A CA 1
ATOM 599 C C . ASP A 1 74 ? -13.305 15.860 12.111 1.00 53.81 74 ASP A C 1
ATOM 601 O O . ASP A 1 74 ? -13.786 16.225 13.187 1.00 53.81 74 ASP A O 1
ATOM 605 N N . ARG A 1 75 ? -12.030 16.115 11.811 1.00 43.59 75 ARG A N 1
ATOM 606 C CA . ARG A 1 75 ? -11.379 17.344 12.266 1.00 43.59 75 ARG A CA 1
ATOM 607 C C . ARG A 1 75 ? -11.207 18.258 11.060 1.00 43.59 75 ARG A C 1
ATOM 609 O O . ARG A 1 75 ? -10.284 18.075 10.281 1.00 43.59 75 ARG A O 1
ATOM 616 N N . ALA A 1 76 ? -12.082 19.264 11.023 1.00 38.62 76 ALA A N 1
ATOM 617 C CA . ALA A 1 76 ? -12.053 20.453 10.174 1.00 38.62 76 ALA A CA 1
ATOM 618 C C . ALA A 1 76 ? -12.537 20.291 8.722 1.00 38.62 76 ALA A C 1
ATOM 620 O O . ALA A 1 76 ? -11.751 20.474 7.806 1.00 38.62 76 ALA A O 1
ATOM 621 N N . LEU A 1 77 ? -13.845 20.071 8.524 1.00 37.72 77 LEU A N 1
ATOM 622 C CA . LEU A 1 77 ? -14.625 20.823 7.525 1.00 37.72 77 LEU A CA 1
ATOM 623 C C . LEU A 1 77 ? -16.144 20.606 7.721 1.00 37.72 77 LEU A C 1
ATOM 625 O O . LEU A 1 77 ? -16.807 19.934 6.942 1.00 37.72 77 LEU A O 1
ATOM 629 N N . GLU A 1 78 ? -16.730 21.191 8.766 1.00 41.50 78 GLU A N 1
ATOM 630 C CA . GLU A 1 78 ? -18.159 21.524 8.700 1.00 41.50 78 GLU A CA 1
ATOM 631 C C . GLU A 1 78 ? -18.271 22.882 8.004 1.00 41.50 78 GLU A C 1
ATOM 633 O O . GLU A 1 78 ? -17.852 23.887 8.574 1.00 41.50 78 GLU A O 1
ATOM 638 N N . THR A 1 79 ? -18.761 22.909 6.761 1.00 38.09 79 THR A N 1
ATOM 639 C CA . THR A 1 79 ? -19.830 23.795 6.242 1.00 38.09 79 THR A CA 1
ATOM 640 C C . THR A 1 79 ? -19.943 23.566 4.729 1.00 38.09 79 THR A C 1
ATOM 642 O O . THR A 1 79 ? -18.962 23.738 4.014 1.00 38.09 79 THR A O 1
ATOM 645 N N . SER A 1 80 ? -21.154 23.240 4.254 1.00 41.31 80 SER A N 1
ATOM 646 C CA . SER A 1 80 ? -21.533 22.819 2.885 1.00 41.31 80 SER A CA 1
ATOM 647 C C . SER A 1 80 ? -21.056 21.394 2.557 1.00 41.31 80 SER A C 1
ATOM 649 O O . SER A 1 80 ? -19.873 21.132 2.459 1.00 41.31 80 SER A O 1
ATOM 651 N N . ILE A 1 81 ? -21.905 20.374 2.444 1.00 38.94 81 ILE A N 1
ATOM 652 C CA . ILE A 1 81 ? -23.029 20.252 1.515 1.00 38.94 81 ILE A CA 1
ATOM 653 C C . ILE A 1 81 ? -24.069 19.311 2.149 1.00 38.94 81 ILE A C 1
ATOM 655 O O . ILE A 1 81 ? -23.872 18.104 2.259 1.00 38.94 81 ILE A O 1
ATOM 659 N N . THR A 1 82 ? -25.204 19.869 2.559 1.00 40.25 82 THR A N 1
ATOM 660 C CA . THR A 1 82 ? -26.470 19.138 2.644 1.00 40.25 82 THR A CA 1
ATOM 661 C C . THR A 1 82 ? -27.014 18.977 1.232 1.00 40.25 82 THR A C 1
ATOM 663 O O . THR A 1 82 ? -27.465 19.965 0.660 1.00 40.25 82 THR A O 1
ATOM 666 N N . ALA A 1 83 ? -26.974 17.767 0.680 1.00 37.09 83 ALA A N 1
ATOM 667 C CA . ALA A 1 83 ? -28.011 17.212 -0.192 1.00 37.09 83 ALA A CA 1
ATOM 668 C C . ALA A 1 83 ? -27.568 15.832 -0.689 1.00 37.09 83 ALA A C 1
ATOM 670 O O . ALA A 1 83 ? -26.456 15.673 -1.184 1.00 37.09 83 ALA A O 1
ATOM 671 N N . ASN A 1 84 ? -28.510 14.893 -0.628 1.00 40.31 84 ASN A N 1
ATOM 672 C CA . ASN A 1 84 ? -28.532 13.616 -1.341 1.00 40.31 84 ASN A CA 1
ATOM 673 C C . ASN A 1 84 ? -27.854 12.447 -0.617 1.00 40.31 84 ASN A C 1
ATOM 675 O O . ASN A 1 84 ? -26.861 11.872 -1.057 1.00 40.31 84 ASN A O 1
ATOM 679 N N . LEU A 1 85 ? -28.514 12.036 0.472 1.00 41.06 85 LEU A N 1
ATOM 680 C CA . LEU A 1 85 ? -28.790 10.615 0.659 1.00 41.06 85 LEU A CA 1
ATOM 681 C C . LEU A 1 85 ? -29.585 10.134 -0.560 1.00 41.06 85 LEU A C 1
ATOM 683 O O . LEU A 1 85 ? -30.696 10.603 -0.775 1.00 41.06 85 LEU A O 1
ATOM 687 N N . ASP A 1 86 ? -29.038 9.163 -1.278 1.00 31.84 86 ASP A N 1
ATOM 688 C CA . ASP A 1 86 ? -29.830 8.008 -1.674 1.00 31.84 86 ASP A CA 1
ATOM 689 C C . ASP A 1 86 ? -29.021 6.747 -1.382 1.00 31.84 86 ASP A C 1
ATOM 691 O O . ASP A 1 86 ? -27.883 6.563 -1.823 1.00 31.84 86 ASP A O 1
ATOM 695 N N . CYS A 1 87 ? -29.623 5.894 -0.558 1.00 34.38 87 CYS A N 1
ATOM 696 C CA . CYS A 1 87 ? -29.177 4.540 -0.306 1.00 34.38 87 CYS A CA 1
ATOM 697 C C . CYS A 1 87 ? -29.369 3.707 -1.575 1.00 34.38 87 CYS A C 1
ATOM 699 O O . CYS A 1 87 ? -30.496 3.506 -2.016 1.00 34.38 87 CYS A O 1
ATOM 701 N N . GLN A 1 88 ? -28.293 3.098 -2.067 1.00 37.53 88 GLN A N 1
ATOM 702 C CA . GLN A 1 88 ? -28.392 1.813 -2.752 1.00 37.53 88 GLN A CA 1
ATOM 703 C C . GLN A 1 88 ? -27.482 0.811 -2.044 1.00 37.53 88 GLN A C 1
ATOM 705 O O . GLN A 1 88 ? -26.269 0.763 -2.237 1.00 37.53 88 GLN A O 1
ATOM 710 N N . VAL A 1 89 ? -28.105 0.018 -1.171 1.00 41.41 89 VAL A N 1
ATOM 711 C CA . VAL A 1 89 ? -27.632 -1.320 -0.831 1.00 41.41 89 VAL A CA 1
ATOM 712 C C . VAL A 1 89 ? -28.172 -2.234 -1.923 1.00 41.41 89 VAL A C 1
ATOM 714 O O . VAL A 1 89 ? -29.343 -2.587 -1.878 1.00 41.41 89 VAL A O 1
ATOM 717 N N . ALA A 1 90 ? -27.341 -2.571 -2.903 1.00 35.31 90 ALA A N 1
ATOM 718 C CA . ALA A 1 90 ? -27.331 -3.858 -3.596 1.00 35.31 90 ALA A CA 1
ATOM 719 C C . ALA A 1 90 ? -26.250 -3.820 -4.679 1.00 35.31 90 ALA A C 1
ATOM 721 O O . ALA A 1 90 ? -26.230 -2.929 -5.518 1.00 35.31 90 ALA A O 1
ATOM 722 N N . GLU A 1 91 ? -25.388 -4.833 -4.631 1.00 34.00 91 GLU A N 1
ATOM 723 C CA . GLU A 1 91 ? -24.482 -5.250 -5.697 1.00 34.00 91 GLU A CA 1
ATOM 724 C C . GLU A 1 91 ? -23.321 -4.288 -5.973 1.00 34.00 91 GLU A C 1
ATOM 726 O O . GLU A 1 91 ? -23.412 -3.294 -6.690 1.00 34.00 91 GLU A O 1
ATOM 731 N N . THR A 1 92 ? -22.149 -4.661 -5.450 1.00 38.50 92 THR A N 1
ATOM 732 C CA . THR A 1 92 ? -20.879 -4.401 -6.123 1.00 38.50 92 THR A CA 1
ATOM 733 C C . THR A 1 92 ? -21.019 -4.882 -7.563 1.00 38.50 92 THR A C 1
ATOM 735 O O . THR A 1 92 ? -20.752 -6.039 -7.888 1.00 38.50 92 THR A O 1
ATOM 738 N N . SER A 1 93 ? -21.476 -3.980 -8.431 1.00 44.50 93 SER A N 1
ATOM 739 C CA . SER A 1 93 ? -21.347 -4.112 -9.869 1.00 44.50 93 SER A CA 1
ATOM 740 C C . SER A 1 93 ? -19.898 -4.505 -10.105 1.00 44.50 93 SER A C 1
ATOM 742 O O . SER A 1 93 ? -18.989 -3.810 -9.638 1.00 44.50 93 SER A O 1
ATOM 744 N N . LYS A 1 94 ? -19.693 -5.688 -10.695 1.00 45.28 94 LYS A N 1
ATOM 745 C CA . LYS A 1 94 ? -18.390 -6.248 -11.058 1.00 45.28 94 LYS A CA 1
ATOM 746 C C . LYS A 1 94 ? -17.701 -5.266 -12.003 1.00 45.28 94 LYS A C 1
ATOM 748 O O . LYS A 1 94 ? -17.692 -5.458 -13.214 1.00 45.28 94 LYS A O 1
ATOM 753 N N . LYS A 1 95 ? -17.132 -4.191 -11.465 1.00 49.88 95 LYS A N 1
ATOM 754 C CA . LYS A 1 95 ? -16.137 -3.409 -12.173 1.00 49.88 95 LYS A CA 1
ATOM 755 C C . LYS A 1 95 ? -14.978 -4.366 -12.337 1.00 49.88 95 LYS A C 1
ATOM 757 O O . LYS A 1 95 ? -14.366 -4.771 -11.349 1.00 49.88 95 LYS A O 1
ATOM 762 N N . ASN A 1 96 ? -14.755 -4.793 -13.574 1.00 55.34 96 ASN A N 1
ATOM 763 C CA . ASN A 1 96 ? -13.540 -5.506 -13.910 1.00 55.34 96 ASN A CA 1
ATOM 764 C C . ASN A 1 96 ? -12.381 -4.633 -13.412 1.00 55.34 96 ASN A C 1
ATOM 766 O O . ASN A 1 96 ? -12.321 -3.462 -13.794 1.00 55.34 96 ASN A O 1
ATOM 770 N N . PRO A 1 97 ? -11.540 -5.137 -12.496 1.00 65.31 97 PRO A N 1
ATOM 771 C CA . PRO A 1 97 ? -10.420 -4.358 -11.990 1.00 65.31 97 PRO A CA 1
ATOM 772 C C . PRO A 1 97 ? -9.539 -3.936 -13.169 1.00 65.31 97 PRO A C 1
ATOM 774 O O . PRO A 1 97 ? -9.349 -4.733 -14.090 1.00 65.31 97 PRO A O 1
ATOM 777 N N . GLY A 1 98 ? -9.015 -2.703 -13.146 1.00 73.25 98 GLY A N 1
ATOM 778 C CA . GLY A 1 98 ? -8.276 -2.143 -14.290 1.00 73.25 98 GLY A CA 1
ATOM 779 C C . GLY A 1 98 ? -7.097 -3.021 -14.729 1.00 73.25 98 GLY A C 1
ATOM 780 O O . GLY A 1 98 ? -6.838 -3.188 -15.917 1.00 73.25 98 GLY A O 1
ATOM 781 N N . PHE A 1 99 ? -6.447 -3.670 -13.762 1.00 83.94 99 PHE A N 1
ATOM 782 C CA . PHE A 1 99 ? -5.387 -4.653 -13.970 1.00 83.94 99 PHE A CA 1
ATOM 783 C C . PHE A 1 99 ? -5.410 -5.734 -12.879 1.00 83.94 99 PHE A C 1
ATOM 785 O O . PHE A 1 99 ? -6.082 -5.587 -11.859 1.00 83.94 99 PHE A O 1
ATOM 792 N N . ALA A 1 100 ? -4.680 -6.835 -13.064 1.00 84.25 100 ALA A N 1
ATOM 793 C CA . ALA A 1 100 ? -4.537 -7.879 -12.044 1.00 84.25 100 ALA A CA 1
ATOM 794 C C . ALA A 1 100 ? -3.501 -7.483 -10.976 1.00 84.25 100 ALA A C 1
ATOM 796 O O . ALA A 1 100 ? -2.433 -6.972 -11.316 1.00 84.25 100 ALA A O 1
ATOM 797 N N . LEU A 1 101 ? -3.789 -7.735 -9.692 1.00 85.31 101 LEU A N 1
ATOM 798 C CA . LEU A 1 101 ? -2.791 -7.529 -8.637 1.00 85.31 101 LEU A CA 1
ATOM 799 C C . LEU A 1 101 ? -1.672 -8.570 -8.758 1.00 85.31 101 LEU A C 1
ATOM 801 O O . LEU A 1 101 ? -1.978 -9.746 -8.956 1.00 85.31 101 LEU A O 1
ATOM 805 N N . PRO A 1 102 ? -0.401 -8.175 -8.570 1.00 85.19 102 PRO A N 1
ATOM 806 C CA . PRO A 1 102 ? 0.700 -9.127 -8.497 1.00 85.19 102 PRO A CA 1
ATOM 807 C C . PRO A 1 102 ? 0.501 -10.111 -7.340 1.00 85.19 102 PRO A C 1
ATOM 809 O O . PRO A 1 102 ? 0.149 -9.696 -6.234 1.00 85.19 102 PRO A O 1
ATOM 812 N N . GLU A 1 103 ? 0.791 -11.394 -7.557 1.00 82.00 103 GLU A N 1
ATOM 813 C CA . GLU A 1 103 ? 0.668 -12.435 -6.520 1.00 82.00 103 GLU A CA 1
ATOM 814 C C . GLU A 1 103 ? 1.579 -12.164 -5.314 1.00 82.00 103 GLU A C 1
ATOM 816 O O . GLU A 1 103 ? 1.190 -12.364 -4.164 1.00 82.00 103 GLU A O 1
ATOM 821 N N . ASN A 1 104 ? 2.766 -11.611 -5.574 1.00 84.38 104 ASN A N 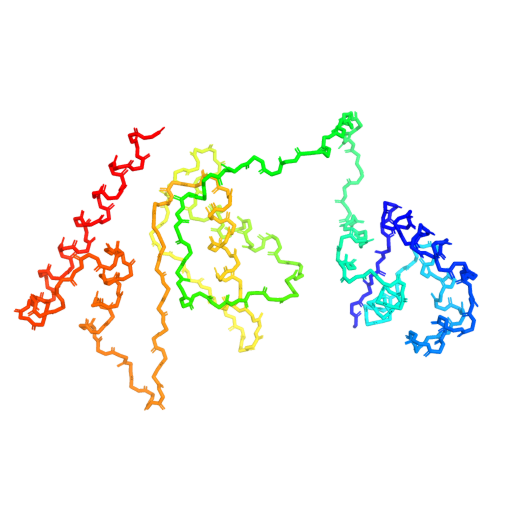1
ATOM 822 C CA . ASN A 1 104 ? 3.763 -11.275 -4.557 1.00 84.38 104 ASN A CA 1
ATOM 823 C C . ASN A 1 104 ? 3.483 -9.943 -3.836 1.00 84.38 104 ASN A C 1
ATOM 825 O O . ASN A 1 104 ? 4.288 -9.503 -3.009 1.00 84.38 104 ASN A O 1
ATOM 829 N N . LEU A 1 105 ? 2.366 -9.271 -4.140 1.00 87.25 105 LEU A N 1
ATOM 830 C CA . LEU A 1 105 ? 2.000 -8.016 -3.495 1.00 87.25 105 LEU A CA 1
ATOM 831 C C . LEU A 1 105 ? 1.635 -8.273 -2.020 1.00 87.25 105 LEU A C 1
ATOM 833 O O . LEU A 1 105 ? 0.659 -8.977 -1.740 1.00 87.25 105 LEU A O 1
ATOM 837 N N . PRO A 1 106 ? 2.331 -7.663 -1.043 1.00 84.31 106 PRO A N 1
ATOM 838 C CA . PRO A 1 106 ? 2.085 -7.949 0.363 1.00 84.31 106 PRO A CA 1
ATOM 839 C C . PRO A 1 106 ? 0.661 -7.558 0.758 1.00 84.31 106 PRO A C 1
ATOM 841 O O . PRO A 1 106 ? 0.163 -6.483 0.398 1.00 84.31 106 PRO A O 1
ATOM 844 N N . ALA A 1 107 ? -0.004 -8.439 1.509 1.00 82.31 107 ALA A N 1
ATOM 845 C CA . ALA A 1 107 ? -1.324 -8.177 2.064 1.00 82.31 107 ALA A CA 1
ATOM 846 C C . ALA A 1 107 ? -1.259 -7.000 3.044 1.00 82.31 107 ALA A C 1
ATOM 848 O O . ALA A 1 107 ? -0.426 -6.970 3.952 1.00 82.31 107 ALA A O 1
ATOM 849 N N . VAL A 1 108 ? -2.161 -6.038 2.876 1.00 81.00 108 VAL A N 1
ATOM 850 C CA . VAL A 1 108 ? -2.283 -4.901 3.788 1.00 81.00 108 VAL A CA 1
ATOM 851 C C . VAL A 1 108 ? -3.388 -5.220 4.790 1.00 81.00 108 VAL A C 1
ATOM 853 O O . VAL A 1 108 ? -4.530 -5.462 4.412 1.00 81.00 108 VAL A O 1
ATOM 856 N N . ARG A 1 109 ? -3.036 -5.251 6.078 1.00 74.75 109 ARG A N 1
ATOM 857 C CA . ARG A 1 109 ? -3.973 -5.422 7.197 1.00 74.75 109 ARG A CA 1
ATOM 858 C C . ARG A 1 109 ? -3.943 -4.161 8.059 1.00 74.75 109 ARG A C 1
ATOM 860 O O . ARG A 1 109 ? -2.871 -3.584 8.229 1.00 74.75 109 ARG A O 1
ATOM 867 N N . ASN A 1 110 ? -5.085 -3.772 8.629 1.00 70.19 110 ASN A N 1
ATOM 868 C CA . ASN A 1 110 ? -5.205 -2.655 9.581 1.00 70.19 110 ASN A CA 1
ATOM 869 C C . ASN A 1 110 ? -4.669 -1.313 9.031 1.00 70.19 110 ASN A C 1
ATOM 871 O O . ASN A 1 110 ? -3.912 -0.609 9.709 1.00 70.19 110 ASN A O 1
ATOM 875 N N . TRP A 1 111 ? -5.004 -0.990 7.776 1.00 74.69 111 TRP A N 1
ATOM 876 C CA . TRP A 1 111 ? -4.613 0.269 7.138 1.00 74.69 111 TRP A CA 1
ATOM 877 C C . TRP A 1 111 ? -5.385 1.443 7.741 1.00 74.69 111 TRP A C 1
ATOM 879 O O . TRP A 1 111 ? -6.588 1.565 7.541 1.00 74.69 111 TRP A O 1
ATOM 889 N N . VAL A 1 112 ? -4.690 2.338 8.448 1.00 62.75 112 VAL A N 1
ATOM 890 C CA . VAL A 1 112 ? -5.319 3.489 9.110 1.00 62.75 112 VAL A CA 1
ATOM 891 C C . VAL A 1 112 ? -4.561 4.768 8.806 1.00 62.75 112 VAL A C 1
ATOM 893 O O . VAL A 1 112 ? -3.351 4.847 9.019 1.00 62.75 112 VAL A O 1
ATOM 896 N N . GLY A 1 113 ? -5.307 5.797 8.407 1.00 70.56 113 GLY A N 1
ATOM 897 C CA . GLY A 1 113 ? -4.755 7.101 8.063 1.00 70.56 113 GLY A CA 1
ATOM 898 C C . GLY A 1 113 ? -3.996 7.075 6.739 1.00 70.56 113 GLY A C 1
ATOM 899 O O . GLY A 1 113 ? -4.185 6.184 5.914 1.00 70.56 113 GLY A O 1
ATOM 900 N N . ARG A 1 114 ? -3.153 8.087 6.542 1.00 81.75 114 ARG A N 1
ATOM 901 C CA . ARG A 1 114 ? -2.295 8.274 5.366 1.00 81.75 114 ARG A CA 1
ATOM 902 C C . ARG A 1 114 ? -2.978 8.404 4.006 1.00 81.75 114 ARG A C 1
ATOM 904 O O . ARG A 1 114 ? -2.424 8.037 2.971 1.00 81.75 114 ARG A O 1
ATOM 911 N N . ILE A 1 115 ? -4.215 8.885 4.025 1.00 85.06 115 ILE A N 1
ATOM 912 C CA . ILE A 1 115 ? -4.976 9.151 2.803 1.00 85.06 115 ILE A CA 1
ATOM 913 C C . ILE A 1 115 ? -4.316 10.307 2.050 1.00 85.06 115 ILE A C 1
ATOM 915 O O . ILE A 1 115 ? -4.139 10.210 0.846 1.00 85.06 115 ILE A O 1
ATOM 919 N N . GLU A 1 116 ? -3.857 11.337 2.765 1.00 86.38 116 GLU A N 1
ATOM 920 C CA . GLU A 1 116 ? -3.144 12.481 2.187 1.00 86.38 116 GLU A CA 1
ATOM 921 C C . GLU A 1 116 ? -1.877 12.055 1.437 1.00 86.38 116 GLU A C 1
ATOM 923 O O . GLU A 1 116 ? -1.643 12.510 0.321 1.00 86.38 116 GLU A O 1
ATOM 928 N N . GLU A 1 117 ? -1.080 11.137 1.990 1.00 90.44 117 GLU A N 1
ATOM 929 C CA . GLU A 1 117 ? 0.108 10.609 1.317 1.00 90.44 117 GLU A CA 1
ATOM 930 C C . GLU A 1 117 ? -0.257 9.775 0.085 1.00 90.44 117 GLU A C 1
ATOM 932 O O . GLU A 1 117 ? 0.437 9.864 -0.925 1.00 90.44 117 GLU A O 1
ATOM 937 N N . ILE A 1 118 ? -1.342 8.991 0.131 1.00 89.88 118 ILE A N 1
ATOM 938 C CA . ILE A 1 118 ? -1.836 8.271 -1.053 1.00 89.88 118 ILE A CA 1
ATOM 939 C C . ILE A 1 118 ? -2.264 9.258 -2.137 1.00 89.88 118 ILE A C 1
ATOM 941 O O . ILE A 1 118 ? -1.839 9.107 -3.278 1.00 89.88 118 ILE A O 1
ATOM 945 N N . GLU A 1 119 ? -3.059 10.270 -1.796 1.00 88.44 119 GLU A N 1
ATOM 946 C CA . GLU A 1 119 ? -3.510 11.283 -2.753 1.00 88.44 119 GLU A CA 1
ATOM 947 C C . GLU A 1 119 ? -2.333 12.091 -3.307 1.00 88.44 119 GLU A C 1
ATOM 949 O O . GLU A 1 119 ? -2.255 12.332 -4.507 1.00 88.44 119 GLU A O 1
ATOM 954 N N . THR A 1 120 ? -1.341 12.409 -2.473 1.00 90.56 120 THR A N 1
ATOM 955 C CA . THR A 1 120 ? -0.098 13.052 -2.921 1.00 90.56 120 THR A CA 1
ATOM 956 C C . THR A 1 120 ? 0.643 12.181 -3.934 1.00 90.56 120 THR A C 1
ATOM 958 O O . THR A 1 120 ? 1.060 12.676 -4.977 1.00 90.56 120 THR A O 1
ATOM 961 N N . LEU A 1 121 ? 0.789 10.878 -3.667 1.00 91.25 121 LEU A N 1
ATOM 962 C CA . LEU A 1 121 ? 1.449 9.949 -4.590 1.00 91.25 121 LEU A CA 1
ATOM 963 C C . LEU A 1 121 ? 0.652 9.759 -5.886 1.00 91.25 121 LEU A C 1
ATOM 965 O O . LEU A 1 121 ? 1.247 9.653 -6.956 1.00 91.25 121 LEU A O 1
ATOM 969 N N . LYS A 1 122 ? -0.681 9.750 -5.819 1.00 88.75 122 LYS A N 1
ATOM 970 C CA . LYS A 1 122 ? -1.532 9.699 -7.011 1.00 88.75 122 LYS A CA 1
ATOM 971 C C . LYS A 1 122 ? -1.389 10.950 -7.859 1.00 88.75 122 LYS A C 1
ATOM 973 O O . LYS A 1 122 ? -1.165 10.807 -9.048 1.00 88.75 122 LYS A O 1
ATOM 978 N N . ASN A 1 123 ? -1.443 12.136 -7.258 1.00 87.50 123 ASN A N 1
ATOM 979 C CA . ASN A 1 123 ? -1.283 13.410 -7.964 1.00 87.50 123 ASN A CA 1
ATOM 980 C C . ASN A 1 123 ? 0.130 13.588 -8.542 1.00 87.50 123 ASN A C 1
ATOM 982 O O . ASN A 1 123 ? 0.338 14.383 -9.452 1.00 87.50 123 ASN A O 1
ATOM 986 N N . GLN A 1 124 ? 1.117 12.861 -8.011 1.00 88.00 124 GLN A N 1
ATOM 987 C CA . GLN A 1 124 ? 2.440 12.763 -8.623 1.00 88.00 124 GLN A CA 1
ATOM 988 C C . GLN A 1 124 ? 2.447 11.808 -9.820 1.00 88.00 124 GLN A C 1
ATOM 990 O O . GLN A 1 124 ? 3.086 12.103 -10.817 1.00 88.00 124 GLN A O 1
ATOM 995 N N . LEU A 1 125 ? 1.769 10.662 -9.742 1.00 88.06 125 LEU A N 1
ATOM 996 C CA . LEU A 1 125 ? 1.752 9.668 -10.823 1.00 88.06 125 LEU A CA 1
ATOM 997 C C . LEU A 1 125 ? 0.811 10.033 -11.975 1.00 88.06 125 LEU A C 1
ATOM 999 O O . LEU A 1 125 ? 1.070 9.669 -13.122 1.00 88.06 125 LEU A O 1
ATOM 1003 N N . LEU A 1 126 ? -0.296 10.690 -11.650 1.00 87.69 126 LEU A N 1
ATOM 1004 C CA . LEU A 1 126 ? -1.401 11.005 -12.533 1.00 87.69 126 LEU A CA 1
ATOM 1005 C C . LEU A 1 126 ? -1.650 12.506 -12.513 1.00 87.69 126 LEU A C 1
ATOM 1007 O O . LEU A 1 126 ? -1.634 13.138 -11.459 1.00 87.69 126 LEU A O 1
ATOM 1011 N N . ASP A 1 127 ? -1.954 13.053 -13.678 1.00 82.12 127 ASP A N 1
ATOM 1012 C CA . ASP A 1 127 ? -2.457 14.411 -13.783 1.00 82.12 127 ASP A CA 1
ATOM 1013 C C . ASP A 1 127 ? -3.817 14.519 -13.062 1.00 82.12 127 ASP A C 1
ATOM 1015 O O . ASP A 1 127 ? -4.700 13.687 -13.300 1.00 82.12 127 ASP A O 1
ATOM 1019 N N . PRO A 1 128 ? -4.021 15.504 -12.173 1.00 76.12 128 PRO A N 1
ATOM 1020 C CA . PRO A 1 128 ? -5.239 15.590 -11.372 1.00 76.12 128 PRO A CA 1
ATOM 1021 C C . PRO A 1 128 ? -6.500 15.857 -12.209 1.00 76.12 128 PRO A C 1
ATOM 1023 O O . PRO A 1 128 ? -7.590 15.454 -11.798 1.00 76.12 128 PRO A O 1
ATOM 1026 N N . GLU A 1 129 ? -6.372 16.492 -13.379 1.00 76.00 129 GLU A N 1
ATOM 1027 C CA . GLU A 1 129 ? -7.506 16.837 -14.244 1.00 76.00 129 GLU A CA 1
ATOM 1028 C C . GLU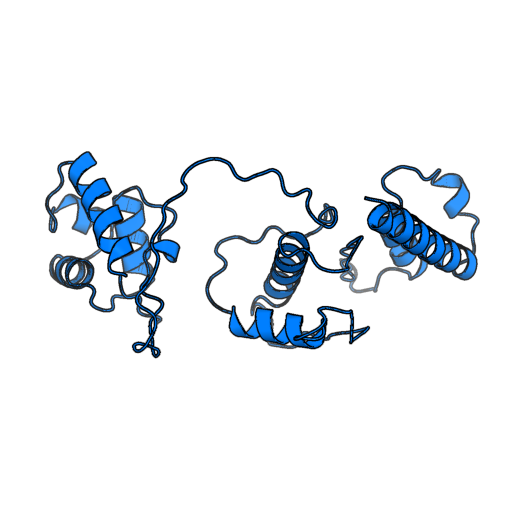 A 1 129 ? -7.781 15.745 -15.283 1.00 76.00 129 GLU A C 1
ATOM 1030 O O . GLU A 1 129 ? -8.908 15.273 -15.434 1.00 76.00 129 GLU A O 1
ATOM 1035 N N . THR A 1 130 ? -6.739 15.306 -15.985 1.00 76.75 130 THR A N 1
ATOM 1036 C CA . THR A 1 130 ? -6.833 14.383 -17.126 1.00 76.75 130 THR A CA 1
ATOM 1037 C C . THR A 1 130 ? -6.627 12.920 -16.740 1.00 76.75 130 THR A C 1
ATOM 1039 O O . THR A 1 130 ? -6.940 12.025 -17.526 1.00 76.75 130 THR A O 1
ATOM 1042 N N . ARG A 1 131 ? -6.107 12.650 -15.533 1.00 77.50 131 ARG A N 1
ATOM 1043 C CA . ARG A 1 131 ? -5.713 11.317 -15.039 1.00 77.50 131 ARG A CA 1
ATOM 1044 C C . ARG A 1 131 ? -4.757 10.563 -15.961 1.00 77.50 131 ARG A C 1
ATOM 1046 O O . ARG A 1 131 ? -4.670 9.337 -15.890 1.00 77.50 131 ARG A O 1
ATOM 1053 N N . THR A 1 132 ? -4.023 11.273 -16.814 1.00 81.25 132 THR A N 1
ATOM 1054 C CA . THR A 1 132 ? -2.955 10.684 -17.626 1.00 81.25 132 THR A CA 1
ATOM 1055 C C . THR A 1 132 ? -1.692 10.505 -16.798 1.00 81.25 132 THR A C 1
ATOM 1057 O O . THR A 1 132 ? -1.468 11.249 -15.848 1.00 81.25 132 THR A O 1
ATOM 1060 N N . ILE A 1 133 ? -0.852 9.537 -17.161 1.00 81.44 133 ILE A N 1
ATOM 1061 C CA . ILE A 1 133 ? 0.418 9.288 -16.470 1.00 81.44 133 ILE A CA 1
ATOM 1062 C C . ILE A 1 133 ? 1.367 10.465 -16.730 1.00 81.44 133 ILE A C 1
ATOM 1064 O O . ILE A 1 133 ? 1.710 10.734 -17.879 1.00 81.44 133 ILE A O 1
ATOM 1068 N N . THR A 1 134 ? 1.790 11.153 -15.671 1.00 74.50 134 THR A N 1
ATOM 1069 C CA . THR A 1 134 ? 2.673 12.333 -15.745 1.00 74.50 134 THR A CA 1
ATOM 1070 C C . THR A 1 134 ? 4.124 11.995 -15.429 1.00 74.50 134 THR A C 1
ATOM 1072 O O . THR A 1 134 ? 5.037 12.536 -16.051 1.00 74.50 134 THR A O 1
ATOM 1075 N N . ILE A 1 135 ? 4.350 11.090 -14.473 1.00 73.25 135 ILE A N 1
ATOM 1076 C CA . ILE A 1 135 ? 5.677 10.733 -13.963 1.00 73.25 135 ILE A CA 1
ATOM 1077 C C . ILE A 1 135 ? 5.992 9.259 -14.232 1.00 73.25 135 ILE A C 1
ATOM 1079 O O . ILE A 1 135 ? 5.146 8.381 -14.083 1.00 73.25 135 ILE A O 1
ATOM 1083 N N . THR A 1 136 ? 7.256 8.983 -14.566 1.00 74.19 136 THR A N 1
ATOM 1084 C CA . THR A 1 136 ? 7.797 7.630 -14.772 1.00 74.19 136 THR A CA 1
ATOM 1085 C C . THR A 1 136 ? 8.331 6.966 -13.501 1.00 74.19 136 THR A C 1
ATOM 1087 O O . THR A 1 136 ? 8.269 5.742 -13.402 1.00 74.19 136 THR A O 1
ATOM 1090 N N . THR A 1 137 ? 8.820 7.730 -12.515 1.00 84.06 137 THR A N 1
ATOM 1091 C CA . THR A 1 137 ? 9.419 7.174 -11.286 1.00 84.06 137 THR A CA 1
ATOM 1092 C C . THR A 1 137 ? 9.082 7.999 -10.046 1.00 84.06 137 THR A C 1
ATOM 1094 O O . THR A 1 137 ? 9.291 9.209 -10.024 1.00 84.06 137 THR A O 1
ATOM 1097 N N . VAL A 1 138 ? 8.655 7.329 -8.972 1.00 89.25 138 VAL A N 1
ATOM 1098 C CA . VAL A 1 138 ? 8.410 7.935 -7.653 1.00 89.25 138 VAL A CA 1
ATOM 1099 C C . VAL A 1 138 ? 9.221 7.196 -6.589 1.00 89.25 138 VAL A C 1
ATOM 1101 O O . VAL A 1 138 ? 9.279 5.967 -6.582 1.00 89.25 138 VAL A O 1
ATOM 1104 N N . CYS A 1 139 ? 9.848 7.940 -5.674 1.00 89.25 139 CYS A N 1
ATOM 1105 C CA . CYS A 1 139 ? 10.645 7.385 -4.579 1.00 89.25 139 CYS A CA 1
ATOM 1106 C C . CYS A 1 139 ? 9.970 7.640 -3.225 1.00 89.25 139 CYS A C 1
ATOM 1108 O O . CYS A 1 139 ? 9.663 8.780 -2.883 1.00 89.25 139 CYS A O 1
ATOM 1110 N N . VAL A 1 140 ? 9.779 6.583 -2.429 1.00 91.75 140 VAL A N 1
ATOM 1111 C CA . VAL A 1 140 ? 9.214 6.669 -1.073 1.00 91.75 140 VAL A CA 1
ATOM 1112 C C . VAL A 1 140 ? 10.320 6.434 -0.044 1.00 91.75 140 VAL A C 1
ATOM 1114 O O . VAL A 1 140 ? 10.777 5.308 0.158 1.00 91.75 140 VAL A O 1
ATOM 1117 N N . VAL A 1 141 ? 10.726 7.498 0.649 1.00 91.12 141 VAL A N 1
ATOM 1118 C CA . VAL A 1 141 ? 11.778 7.491 1.682 1.00 91.12 141 VAL A CA 1
ATOM 1119 C C . VAL A 1 141 ? 11.211 7.723 3.082 1.00 91.12 141 VAL A C 1
ATOM 1121 O O . VAL A 1 141 ? 10.138 8.289 3.260 1.00 91.12 141 VAL A O 1
ATOM 1124 N N . GLY A 1 142 ? 11.917 7.232 4.102 1.00 90.69 142 GLY A N 1
ATOM 1125 C CA . GLY A 1 142 ? 11.495 7.356 5.499 1.00 90.69 142 GLY A CA 1
ATOM 1126 C C . GLY A 1 142 ? 12.103 6.291 6.407 1.00 90.69 142 GLY A C 1
ATOM 1127 O O . GLY A 1 142 ? 12.781 5.369 5.946 1.00 90.69 142 GLY A O 1
ATOM 1128 N N . LEU A 1 143 ? 11.818 6.388 7.705 1.00 91.31 143 LEU A N 1
ATOM 1129 C CA . LEU A 1 143 ? 12.390 5.528 8.746 1.00 91.31 143 LEU A CA 1
ATOM 1130 C C . LEU A 1 143 ? 12.091 4.032 8.542 1.00 91.31 143 LEU A C 1
ATOM 1132 O O . LEU A 1 143 ? 11.123 3.636 7.881 1.00 91.31 143 LEU A O 1
ATOM 1136 N N . ALA A 1 144 ? 12.936 3.173 9.111 1.00 87.25 144 ALA A N 1
ATOM 1137 C CA . ALA A 1 144 ? 12.685 1.734 9.153 1.00 87.25 144 ALA A CA 1
ATOM 1138 C C . ALA A 1 144 ? 11.368 1.437 9.896 1.00 87.25 144 ALA A C 1
ATOM 1140 O O . ALA A 1 144 ? 11.009 2.130 10.843 1.00 87.25 144 ALA A O 1
ATOM 1141 N N . GLY A 1 145 ? 10.609 0.440 9.434 1.00 84.81 145 GLY A N 1
ATOM 1142 C CA . GLY A 1 145 ? 9.352 0.027 10.077 1.00 84.81 145 GLY A CA 1
ATOM 1143 C C . GLY A 1 145 ? 8.166 0.992 9.936 1.00 84.81 145 GLY A C 1
ATOM 1144 O O . GLY A 1 145 ? 7.058 0.635 10.314 1.00 84.81 145 GLY A O 1
ATOM 1145 N N . ILE A 1 146 ? 8.334 2.174 9.329 1.00 87.62 146 ILE A N 1
ATOM 1146 C CA . ILE A 1 146 ? 7.264 3.185 9.225 1.00 87.62 146 ILE A CA 1
ATOM 1147 C C . ILE A 1 146 ? 6.118 2.799 8.269 1.00 87.62 146 ILE A C 1
ATOM 1149 O O . ILE A 1 146 ? 5.155 3.549 8.136 1.00 87.62 146 ILE A O 1
ATOM 1153 N N . GLY A 1 147 ? 6.211 1.663 7.571 1.00 88.50 147 GLY A N 1
ATOM 1154 C CA . GLY A 1 147 ? 5.169 1.176 6.659 1.00 88.50 147 GLY A CA 1
ATOM 1155 C C . GLY A 1 147 ? 5.256 1.703 5.221 1.00 88.50 147 GLY A C 1
ATOM 1156 O O . GLY A 1 147 ? 4.230 1.805 4.561 1.00 88.50 147 GLY A O 1
ATOM 1157 N N . LYS A 1 148 ? 6.453 2.037 4.714 1.00 93.69 148 LYS A N 1
ATOM 1158 C CA . LYS A 1 148 ? 6.653 2.481 3.313 1.00 93.69 148 LYS A CA 1
ATOM 1159 C C . LYS A 1 148 ? 6.181 1.438 2.299 1.00 93.69 148 LYS A C 1
ATOM 1161 O O . LYS A 1 148 ? 5.422 1.746 1.392 1.00 93.69 148 LYS A O 1
ATOM 1166 N N . THR A 1 149 ? 6.594 0.188 2.500 1.00 91.44 149 THR A N 1
ATOM 1167 C CA . THR A 1 149 ? 6.193 -0.947 1.660 1.00 91.44 149 THR A CA 1
ATOM 1168 C C . THR A 1 149 ? 4.680 -1.153 1.702 1.00 91.44 149 THR A C 1
ATOM 1170 O O . THR A 1 149 ? 4.062 -1.391 0.672 1.00 91.44 149 THR A O 1
ATOM 1173 N N . THR A 1 150 ? 4.072 -0.988 2.880 1.00 92.06 150 THR A N 1
ATOM 1174 C CA . THR A 1 150 ? 2.617 -1.041 3.062 1.00 92.06 150 THR A CA 1
ATOM 1175 C C . THR A 1 150 ? 1.913 0.089 2.308 1.00 92.06 150 THR A C 1
ATOM 1177 O O . THR A 1 150 ? 0.916 -0.173 1.649 1.00 92.06 150 THR A O 1
ATOM 1180 N N . LEU A 1 151 ? 2.446 1.317 2.352 1.00 93.31 151 LEU A N 1
ATOM 1181 C CA . LEU A 1 151 ? 1.918 2.469 1.612 1.00 93.31 151 LEU A CA 1
ATOM 1182 C C . LEU A 1 151 ? 1.967 2.235 0.097 1.00 93.31 151 LEU A C 1
ATOM 1184 O O . LEU A 1 151 ? 0.957 2.421 -0.572 1.00 93.31 151 LEU A O 1
ATOM 1188 N N . ALA A 1 152 ? 3.096 1.759 -0.435 1.00 94.00 152 ALA A N 1
ATOM 1189 C CA . ALA A 1 152 ? 3.219 1.431 -1.856 1.00 94.00 152 ALA A CA 1
ATOM 1190 C C . ALA A 1 152 ? 2.252 0.308 -2.272 1.00 94.00 152 ALA A C 1
ATOM 1192 O O . ALA A 1 152 ? 1.566 0.413 -3.286 1.00 94.00 152 ALA A O 1
ATOM 1193 N N . ALA A 1 153 ? 2.129 -0.741 -1.455 1.00 92.44 153 ALA A N 1
ATOM 1194 C CA . ALA A 1 153 ? 1.197 -1.829 -1.727 1.00 92.44 153 ALA A CA 1
ATOM 1195 C C . ALA A 1 153 ? -0.274 -1.384 -1.648 1.00 92.44 153 ALA A C 1
ATOM 1197 O O . ALA A 1 153 ? -1.126 -1.938 -2.344 1.00 92.44 153 ALA A O 1
ATOM 1198 N N . GLN A 1 154 ? -0.590 -0.399 -0.805 1.00 92.75 154 GLN A N 1
ATOM 1199 C CA . GLN A 1 154 ? -1.924 0.187 -0.732 1.00 92.75 154 GLN A CA 1
ATOM 1200 C C . GLN A 1 154 ? -2.203 1.087 -1.940 1.00 92.75 154 GLN A C 1
ATOM 1202 O O . GLN A 1 154 ? -3.278 0.990 -2.525 1.00 92.75 154 GLN A O 1
ATOM 1207 N N . LEU A 1 155 ? -1.227 1.889 -2.370 1.00 92.81 155 LEU A N 1
ATOM 1208 C CA . LEU A 1 155 ? -1.331 2.716 -3.571 1.00 92.81 155 LEU A CA 1
ATOM 1209 C C . LEU A 1 155 ? -1.680 1.873 -4.804 1.00 92.81 155 LEU A C 1
ATOM 1211 O O . LEU A 1 155 ? -2.641 2.194 -5.492 1.00 92.81 155 LEU A O 1
ATOM 1215 N N . VAL A 1 156 ? -0.983 0.754 -5.035 1.00 92.25 156 VAL A N 1
ATOM 1216 C CA . VAL A 1 156 ? -1.274 -0.156 -6.164 1.00 92.25 156 VAL A CA 1
ATOM 1217 C C . VAL A 1 156 ? -2.725 -0.648 -6.136 1.00 92.25 156 VAL A C 1
ATOM 1219 O O . VAL A 1 156 ? -3.384 -0.685 -7.170 1.00 92.25 156 VAL A O 1
ATOM 1222 N N . ARG A 1 157 ? -3.260 -0.978 -4.954 1.00 90.44 157 ARG A N 1
ATOM 1223 C CA . ARG A 1 157 ? -4.664 -1.400 -4.810 1.00 90.44 157 ARG A CA 1
ATOM 1224 C C . ARG A 1 157 ? -5.641 -0.271 -5.113 1.00 90.44 157 ARG A C 1
ATOM 1226 O O . ARG A 1 157 ? -6.648 -0.508 -5.768 1.00 90.44 157 ARG A O 1
ATOM 1233 N N . HIS A 1 158 ? -5.346 0.950 -4.673 1.00 89.19 158 HIS A N 1
ATOM 1234 C CA . HIS A 1 158 ? -6.164 2.112 -5.019 1.00 89.19 158 HIS A CA 1
ATOM 1235 C C . HIS A 1 158 ? -6.155 2.373 -6.525 1.00 89.19 158 HIS A C 1
ATOM 1237 O O . HIS A 1 158 ? -7.221 2.533 -7.106 1.00 89.19 158 HIS A O 1
ATOM 1243 N N . LEU A 1 159 ? -4.983 2.321 -7.166 1.00 89.56 159 LEU A N 1
ATOM 1244 C CA . LEU A 1 159 ? -4.863 2.465 -8.619 1.00 89.56 159 LEU A CA 1
ATOM 1245 C C . LEU A 1 159 ? -5.594 1.349 -9.382 1.00 89.56 159 LEU A C 1
ATOM 1247 O O . LEU A 1 159 ? -6.012 1.568 -10.508 1.00 89.56 159 LEU A O 1
ATOM 1251 N N . GLN A 1 160 ? -5.760 0.161 -8.801 1.00 88.69 160 GLN A N 1
ATOM 1252 C CA . GLN A 1 160 ? -6.522 -0.927 -9.420 1.00 88.69 160 GLN A CA 1
ATOM 1253 C C . GLN A 1 160 ? -8.044 -0.704 -9.348 1.00 88.69 160 GLN A C 1
ATOM 1255 O O . GLN A 1 160 ? -8.776 -1.059 -10.275 1.00 88.69 160 GLN A O 1
ATOM 1260 N N . LEU A 1 161 ? -8.520 -0.187 -8.210 1.00 84.62 161 LEU A N 1
ATOM 1261 C CA . LEU A 1 161 ? -9.943 0.034 -7.927 1.00 84.62 161 LEU A CA 1
ATOM 1262 C C . LEU A 1 161 ? -10.471 1.303 -8.598 1.00 84.62 161 LEU A C 1
ATOM 1264 O O . LEU A 1 161 ? -11.613 1.357 -9.062 1.00 84.62 161 LEU A O 1
ATOM 1268 N N . GLU A 1 162 ? -9.641 2.334 -8.626 1.00 78.88 162 GLU A N 1
ATOM 1269 C CA . GLU A 1 162 ? -9.885 3.561 -9.360 1.00 78.88 162 GLU A CA 1
ATOM 1270 C C . GLU A 1 162 ? -9.504 3.280 -10.812 1.00 78.88 162 GLU A C 1
ATOM 1272 O O . GLU A 1 162 ? -8.464 2.696 -11.071 1.00 78.88 162 GLU A O 1
ATOM 1277 N N . ASN A 1 163 ? -10.371 3.598 -11.770 1.00 68.88 163 ASN A N 1
ATOM 1278 C CA . ASN A 1 163 ? -10.184 3.237 -13.178 1.00 68.88 163 ASN A CA 1
ATOM 1279 C C . ASN A 1 163 ? -9.035 4.056 -13.800 1.00 68.88 163 ASN A C 1
ATOM 1281 O O . ASN A 1 163 ? -9.275 5.052 -14.481 1.00 68.88 163 ASN A O 1
ATOM 1285 N N . THR A 1 164 ? -7.799 3.703 -13.456 1.00 81.44 164 THR A N 1
ATOM 1286 C CA . THR A 1 164 ? -6.568 4.387 -13.846 1.00 81.44 164 THR A CA 1
ATOM 1287 C C . THR A 1 164 ? -6.068 3.866 -15.192 1.00 81.44 164 THR A C 1
ATOM 1289 O O . THR A 1 164 ? -6.422 2.756 -15.590 1.00 81.44 164 THR A O 1
ATOM 1292 N N . PRO A 1 165 ? -5.220 4.628 -15.907 1.00 84.50 165 PRO A N 1
ATOM 1293 C CA . PRO A 1 165 ? -4.688 4.207 -17.207 1.00 84.50 165 PRO A CA 1
ATOM 1294 C C . PRO A 1 165 ? -3.711 3.018 -17.135 1.00 84.50 165 PRO A C 1
ATOM 1296 O O . PRO A 1 165 ? -3.182 2.598 -18.163 1.00 84.50 165 PRO A O 1
ATOM 1299 N N . PHE A 1 166 ? -3.423 2.481 -15.945 1.00 86.00 166 PHE A N 1
ATOM 1300 C CA . PHE A 1 166 ? -2.519 1.348 -15.793 1.00 86.00 166 PHE A CA 1
ATOM 1301 C C . PHE A 1 166 ? -3.194 0.047 -16.227 1.00 86.00 166 PHE A C 1
ATOM 1303 O O . PHE A 1 166 ? -4.297 -0.278 -15.802 1.00 86.00 166 PHE A O 1
ATOM 1310 N N . VAL A 1 167 ? -2.486 -0.730 -17.043 1.00 84.06 167 VAL A N 1
ATOM 1311 C CA . VAL A 1 167 ? -3.012 -1.974 -17.634 1.00 84.06 167 VAL A CA 1
ATOM 1312 C C . VAL A 1 167 ? -2.391 -3.222 -17.005 1.00 84.06 167 VAL A C 1
ATOM 1314 O O . VAL A 1 167 ? -2.928 -4.329 -17.082 1.00 84.06 167 VAL A O 1
ATOM 1317 N N . ALA A 1 168 ? -1.249 -3.056 -16.345 1.00 84.56 168 ALA A N 1
ATOM 1318 C CA . ALA A 1 168 ? -0.563 -4.114 -15.630 1.00 84.56 168 ALA A CA 1
ATOM 1319 C C . ALA A 1 168 ? 0.202 -3.533 -14.441 1.00 84.56 168 ALA A C 1
ATOM 1321 O O . ALA A 1 168 ? 0.630 -2.380 -14.464 1.00 84.56 168 ALA A O 1
ATOM 1322 N N . ALA A 1 169 ? 0.408 -4.368 -13.427 1.00 87.62 169 ALA A N 1
ATOM 1323 C CA . ALA A 1 169 ? 1.305 -4.091 -12.321 1.00 87.62 169 ALA A CA 1
ATOM 1324 C C . ALA A 1 169 ? 2.238 -5.286 -12.120 1.00 87.62 169 ALA A C 1
ATOM 1326 O O . ALA A 1 169 ? 1.856 -6.432 -12.354 1.00 87.62 169 ALA A O 1
ATOM 1327 N N . ALA A 1 170 ? 3.450 -5.005 -11.656 1.00 88.81 170 ALA A N 1
ATOM 1328 C CA . ALA A 1 170 ? 4.411 -6.000 -11.209 1.00 88.81 170 ALA A CA 1
ATOM 1329 C C . ALA A 1 170 ? 4.983 -5.562 -9.856 1.00 88.81 170 ALA A C 1
ATOM 1331 O O . ALA A 1 170 ? 5.027 -4.368 -9.551 1.00 88.81 170 ALA A O 1
ATOM 1332 N N . TRP A 1 171 ? 5.380 -6.527 -9.029 1.00 89.75 171 TRP A N 1
ATOM 1333 C CA . TRP A 1 171 ? 5.918 -6.265 -7.698 1.00 89.75 171 TRP A CA 1
ATOM 1334 C C . TRP A 1 171 ? 7.136 -7.142 -7.439 1.00 89.75 171 TRP A C 1
ATOM 1336 O O . TRP A 1 171 ? 7.008 -8.361 -7.362 1.00 89.75 171 TRP A O 1
ATOM 1346 N N . GLU A 1 172 ? 8.291 -6.504 -7.252 1.00 88.12 172 GLU A N 1
ATOM 1347 C CA . GLU A 1 172 ? 9.574 -7.183 -7.084 1.00 88.12 172 GLU A CA 1
ATOM 1348 C C . GLU A 1 172 ? 10.257 -6.802 -5.772 1.00 88.12 172 GLU A C 1
ATOM 1350 O O . GLU A 1 172 ? 10.307 -5.632 -5.380 1.00 88.12 172 GLU A O 1
ATOM 1355 N N . SER A 1 173 ? 10.824 -7.802 -5.095 1.00 85.38 173 SER A N 1
ATOM 1356 C CA . SER A 1 173 ? 11.669 -7.597 -3.919 1.00 85.38 173 SER A CA 1
ATOM 1357 C C . SER A 1 173 ? 13.132 -7.735 -4.310 1.00 85.38 173 SER A C 1
ATOM 1359 O O . SER A 1 173 ? 13.621 -8.834 -4.543 1.00 85.38 173 SER A O 1
ATOM 1361 N N . LEU A 1 174 ? 13.865 -6.624 -4.278 1.00 83.94 174 LEU A N 1
ATOM 1362 C CA . LEU A 1 174 ? 15.307 -6.606 -4.551 1.00 83.94 174 LEU A CA 1
ATOM 1363 C C . LEU A 1 174 ? 16.163 -7.017 -3.341 1.00 83.94 174 LEU A C 1
ATOM 1365 O O . LEU A 1 174 ? 17.390 -6.935 -3.379 1.00 83.94 174 LEU A O 1
ATOM 1369 N N . ARG A 1 175 ? 15.536 -7.419 -2.229 1.00 76.88 175 ARG A N 1
ATOM 1370 C CA . ARG A 1 175 ? 16.255 -7.856 -1.032 1.00 76.88 175 ARG A CA 1
ATOM 1371 C C . ARG A 1 175 ? 16.668 -9.317 -1.179 1.00 76.88 175 ARG A C 1
ATOM 1373 O O . ARG A 1 175 ? 15.808 -10.186 -1.267 1.00 76.88 175 ARG A O 1
ATOM 1380 N N . SER A 1 176 ? 17.967 -9.579 -1.105 1.00 69.75 176 SER A N 1
ATOM 1381 C CA . SER A 1 176 ? 18.512 -10.935 -1.019 1.00 69.75 176 SER A CA 1
ATOM 1382 C C . SER A 1 176 ? 18.838 -11.323 0.419 1.00 69.75 176 SER A C 1
ATOM 1384 O O . SER A 1 176 ? 19.292 -10.492 1.211 1.00 69.75 176 SER A O 1
ATOM 1386 N N . ALA A 1 177 ? 18.658 -12.606 0.741 1.00 65.31 177 ALA A N 1
ATOM 1387 C CA . ALA A 1 177 ? 19.065 -13.191 2.017 1.00 65.31 177 ALA A CA 1
ATOM 1388 C C . ALA A 1 177 ? 20.590 -13.132 2.234 1.00 65.31 177 ALA A C 1
ATOM 1390 O O . ALA A 1 17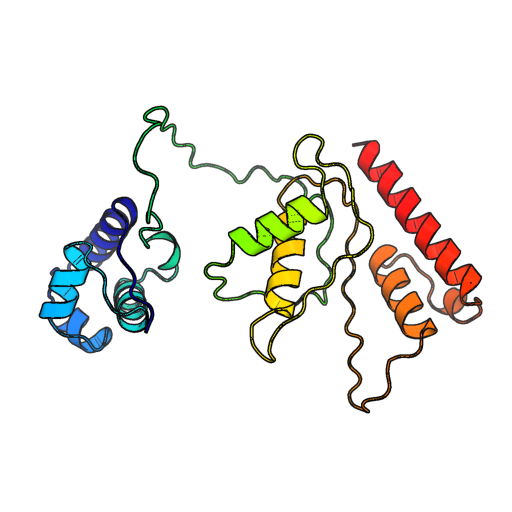7 ? 21.040 -13.078 3.375 1.00 65.31 177 ALA A O 1
ATOM 1391 N N . THR A 1 178 ? 21.376 -13.090 1.154 1.00 74.12 178 THR A N 1
ATOM 1392 C CA . THR A 1 178 ? 22.844 -12.991 1.200 1.00 74.12 178 THR A CA 1
ATOM 1393 C C . THR A 1 178 ? 23.349 -11.546 1.223 1.00 74.12 178 THR A C 1
ATOM 1395 O O . THR A 1 178 ? 24.553 -11.321 1.288 1.00 74.12 178 THR A O 1
ATOM 1398 N N . GLY A 1 179 ? 22.454 -10.552 1.144 1.00 71.69 179 GLY A N 1
ATOM 1399 C CA . GLY A 1 179 ? 22.815 -9.133 1.027 1.00 71.69 179 GLY A CA 1
ATOM 1400 C C . GLY A 1 179 ? 23.319 -8.714 -0.361 1.00 71.69 179 GLY A C 1
ATOM 1401 O O . GLY A 1 179 ? 23.518 -7.526 -0.596 1.00 71.69 179 GLY A O 1
ATOM 1402 N N . ILE A 1 180 ? 23.477 -9.662 -1.288 1.00 75.00 180 ILE A N 1
ATOM 1403 C CA . ILE A 1 180 ? 23.867 -9.415 -2.680 1.00 75.00 180 ILE A CA 1
ATOM 1404 C C . ILE A 1 180 ? 22.603 -9.162 -3.494 1.00 75.00 180 ILE A C 1
ATOM 1406 O O . ILE A 1 180 ? 21.723 -10.016 -3.512 1.00 75.00 180 ILE A O 1
ATOM 1410 N N . ALA A 1 181 ? 22.488 -8.009 -4.153 1.00 71.62 181 ALA A N 1
ATOM 1411 C CA . ALA A 1 181 ? 21.320 -7.709 -4.980 1.00 71.62 181 ALA A CA 1
ATOM 1412 C C . ALA A 1 181 ? 21.079 -8.815 -6.032 1.00 71.62 181 ALA A C 1
ATOM 1414 O O . ALA A 1 181 ? 22.053 -9.348 -6.569 1.00 71.62 181 ALA A O 1
ATOM 1415 N N . PRO A 1 182 ? 19.813 -9.165 -6.330 1.00 77.94 182 PRO A N 1
ATOM 1416 C CA . PRO A 1 182 ? 19.503 -10.114 -7.390 1.00 77.94 182 PRO A CA 1
ATOM 1417 C C . PRO A 1 182 ? 20.130 -9.683 -8.714 1.00 77.94 182 PRO A C 1
ATOM 1419 O O . PRO A 1 182 ? 20.203 -8.488 -9.016 1.00 77.94 182 PRO A O 1
ATOM 1422 N N . GLU A 1 183 ? 20.558 -10.657 -9.513 1.00 82.62 183 GLU A N 1
ATOM 1423 C CA . GLU A 1 183 ? 21.081 -10.372 -10.842 1.00 82.62 183 GLU A CA 1
ATOM 1424 C C . GLU A 1 183 ? 20.019 -9.685 -11.704 1.00 82.62 183 GLU A C 1
ATOM 1426 O O . GLU A 1 183 ? 18.832 -10.010 -11.648 1.00 82.62 183 GLU A O 1
ATOM 1431 N N . PHE A 1 184 ? 20.455 -8.752 -12.548 1.00 81.06 184 PHE A N 1
ATOM 1432 C CA . PHE A 1 184 ? 19.557 -8.008 -13.429 1.00 81.06 184 PHE A CA 1
ATOM 1433 C C . PHE A 1 184 ? 18.702 -8.933 -14.306 1.00 81.06 184 PHE A C 1
ATOM 1435 O O . PHE A 1 184 ? 17.503 -8.705 -14.454 1.00 81.06 184 PHE A O 1
ATOM 1442 N N . ASN A 1 185 ? 19.295 -10.014 -14.821 1.00 81.31 185 ASN A N 1
ATOM 1443 C CA . ASN A 1 185 ? 18.587 -11.006 -15.631 1.00 81.31 185 ASN A CA 1
ATOM 1444 C C . ASN A 1 185 ? 17.419 -11.636 -14.873 1.00 81.31 185 ASN A C 1
ATOM 1446 O O . ASN A 1 185 ? 16.328 -11.730 -15.424 1.00 81.31 185 ASN A O 1
ATOM 1450 N N . TRP A 1 186 ? 17.619 -11.973 -13.598 1.00 83.00 186 TRP A N 1
ATOM 1451 C CA . TRP A 1 186 ? 16.561 -12.521 -12.756 1.00 83.00 186 TRP A CA 1
ATOM 1452 C C . TRP A 1 186 ? 15.402 -11.533 -12.583 1.00 83.00 186 TRP A C 1
ATOM 1454 O O . TRP A 1 186 ? 14.242 -11.922 -12.696 1.00 83.00 186 TRP A O 1
ATOM 1464 N N . ILE A 1 187 ? 15.701 -10.243 -12.375 1.00 83.12 187 ILE A N 1
ATOM 1465 C CA . ILE A 1 187 ? 14.671 -9.200 -12.239 1.00 83.12 187 ILE A CA 1
ATOM 1466 C C . ILE A 1 187 ? 13.860 -9.092 -13.534 1.00 83.12 187 ILE A C 1
ATOM 1468 O O . ILE A 1 187 ? 12.632 -9.062 -13.499 1.00 83.12 187 ILE A O 1
ATOM 1472 N N . VAL A 1 188 ? 14.536 -9.047 -14.685 1.00 82.88 188 VAL A N 1
ATOM 1473 C CA . VAL A 1 188 ? 13.864 -8.945 -15.987 1.00 82.88 188 VAL A CA 1
ATOM 1474 C C . VAL A 1 188 ? 13.020 -10.188 -16.269 1.00 82.88 188 VAL A C 1
ATOM 1476 O O . VAL A 1 188 ? 11.894 -10.046 -16.741 1.00 82.88 188 VAL A O 1
ATOM 1479 N N . ASP A 1 189 ? 13.517 -11.380 -15.943 1.00 81.44 189 ASP A N 1
ATOM 1480 C CA . ASP A 1 189 ? 12.789 -12.639 -16.123 1.00 81.44 189 ASP A CA 1
ATOM 1481 C C . ASP A 1 189 ? 11.544 -12.708 -15.230 1.00 81.44 189 ASP A C 1
ATOM 1483 O O . ASP A 1 189 ? 10.469 -13.095 -15.694 1.00 81.44 189 ASP A O 1
ATOM 1487 N N . SER A 1 190 ? 11.656 -12.260 -13.976 1.00 82.06 190 SER A N 1
ATOM 1488 C CA . SER A 1 190 ? 10.529 -12.184 -13.040 1.00 82.06 190 SER A CA 1
ATOM 1489 C C . SER A 1 190 ? 9.458 -11.192 -13.509 1.00 82.06 190 SER A C 1
ATOM 1491 O O . SER A 1 190 ? 8.265 -11.519 -13.552 1.00 82.06 190 SER A O 1
ATOM 1493 N N . LEU A 1 191 ? 9.874 -10.011 -13.980 1.00 83.31 191 LEU A N 1
ATOM 1494 C CA . LEU A 1 191 ? 8.968 -9.024 -14.570 1.00 83.31 191 LEU A CA 1
ATOM 1495 C C . LEU A 1 191 ? 8.292 -9.561 -15.834 1.00 83.31 191 LEU A C 1
ATOM 1497 O O . LEU A 1 191 ? 7.083 -9.398 -15.997 1.00 83.31 191 LEU A O 1
ATOM 1501 N N . LEU A 1 192 ? 9.048 -10.212 -16.721 1.00 81.94 192 LEU A N 1
ATOM 1502 C CA . LEU A 1 192 ? 8.520 -10.791 -17.954 1.00 81.94 192 LEU A CA 1
ATOM 1503 C C . LEU A 1 192 ? 7.467 -11.861 -17.639 1.00 81.94 192 LEU A C 1
ATOM 1505 O O . LEU A 1 192 ? 6.375 -11.803 -18.198 1.00 81.94 192 LEU A O 1
ATOM 1509 N N . SER A 1 193 ? 7.768 -12.774 -16.709 1.00 79.19 193 SER A N 1
ATOM 1510 C CA . SER A 1 193 ? 6.851 -13.820 -16.230 1.00 79.19 193 SER A CA 1
ATOM 1511 C C . SER A 1 193 ? 5.556 -13.236 -15.657 1.00 79.19 193 SER A C 1
ATOM 1513 O O . SER A 1 193 ? 4.451 -13.647 -16.021 1.00 79.19 193 SER A O 1
ATOM 1515 N N . THR A 1 194 ? 5.683 -12.203 -14.820 1.00 77.88 194 THR A N 1
ATOM 1516 C CA . THR A 1 194 ? 4.537 -11.520 -14.206 1.00 77.88 194 THR A CA 1
ATOM 1517 C C . THR A 1 194 ? 3.670 -10.820 -15.257 1.00 77.88 194 THR A C 1
ATOM 1519 O O . THR A 1 194 ? 2.439 -10.846 -15.194 1.00 77.88 194 THR A O 1
ATOM 1522 N N . LEU A 1 195 ? 4.294 -10.192 -16.256 1.00 77.75 195 LEU A N 1
ATOM 1523 C CA . LEU A 1 195 ? 3.590 -9.407 -17.268 1.00 77.75 195 LEU A CA 1
ATOM 1524 C C . LEU A 1 195 ? 3.002 -10.254 -18.399 1.00 77.75 195 LEU A C 1
ATOM 1526 O O . LEU A 1 195 ? 1.992 -9.846 -18.974 1.00 77.75 195 LEU A O 1
ATOM 1530 N N . SER A 1 196 ? 3.564 -11.418 -18.709 1.00 73.50 196 SER A N 1
ATOM 1531 C CA . SER A 1 196 ? 3.061 -12.301 -19.766 1.00 73.50 196 SER A CA 1
ATOM 1532 C C . SER A 1 196 ? 1.889 -13.186 -19.330 1.00 73.50 196 SER A C 1
ATOM 1534 O O . SER A 1 196 ? 1.139 -13.621 -20.191 1.00 73.50 196 SER A O 1
ATOM 1536 N N . GLY A 1 197 ? 1.719 -13.452 -18.027 1.00 65.19 197 GLY A N 1
ATOM 1537 C CA . GLY A 1 197 ? 0.613 -14.257 -17.492 1.00 65.19 197 GLY A CA 1
ATOM 1538 C C . GLY A 1 197 ? 0.633 -15.724 -17.936 1.00 65.19 197 GLY A C 1
ATOM 1539 O O . GLY A 1 197 ? -0.228 -16.139 -18.699 1.00 65.19 197 GLY A O 1
ATOM 1540 N N . SER A 1 198 ? 1.603 -16.509 -17.451 1.00 56.25 198 SER A N 1
ATOM 1541 C CA . SER A 1 198 ? 1.750 -17.964 -17.705 1.00 56.25 198 SER A CA 1
ATOM 1542 C C . SER A 1 198 ? 2.078 -18.388 -19.147 1.00 56.25 198 SER A C 1
ATOM 1544 O O . SER A 1 198 ? 2.538 -19.506 -19.351 1.00 56.25 198 SER A O 1
ATOM 1546 N N . ASP A 1 199 ? 1.906 -17.511 -20.137 1.00 57.09 199 ASP A N 1
ATOM 1547 C CA . ASP A 1 199 ? 2.014 -17.833 -21.570 1.00 57.09 199 ASP A CA 1
ATOM 1548 C C . ASP A 1 199 ? 3.453 -17.984 -22.116 1.00 57.09 199 ASP A C 1
ATOM 1550 O O . ASP A 1 199 ? 3.647 -18.038 -23.334 1.00 57.09 199 ASP A O 1
ATOM 1554 N N . ILE A 1 200 ? 4.489 -18.047 -21.266 1.00 61.81 200 ILE A N 1
ATOM 1555 C CA . ILE A 1 200 ? 5.882 -18.155 -21.740 1.00 61.81 200 ILE A CA 1
ATOM 1556 C C . ILE A 1 200 ? 6.488 -19.535 -21.545 1.00 61.81 200 ILE A C 1
ATOM 1558 O O . ILE A 1 200 ? 6.472 -20.121 -20.467 1.00 61.81 200 ILE A O 1
ATOM 1562 N N . ASN A 1 201 ? 7.151 -19.986 -22.605 1.00 62.03 201 ASN A N 1
ATOM 1563 C CA . ASN A 1 201 ? 8.033 -21.135 -22.584 1.00 62.03 201 ASN A CA 1
ATOM 1564 C C . ASN A 1 201 ? 9.384 -20.707 -21.977 1.00 62.03 201 ASN A C 1
ATOM 1566 O O . ASN A 1 201 ? 10.196 -20.077 -22.660 1.00 62.03 201 ASN A O 1
ATOM 1570 N N . LEU A 1 202 ? 9.602 -20.999 -20.686 1.00 57.47 202 LEU A N 1
ATOM 1571 C CA . LEU A 1 202 ? 10.789 -20.571 -19.924 1.00 57.47 202 LEU A CA 1
ATOM 1572 C C . LEU A 1 202 ? 12.118 -20.935 -20.613 1.00 57.47 202 LEU A C 1
ATOM 1574 O O . LEU A 1 202 ? 13.060 -20.147 -20.580 1.00 57.47 202 LEU A O 1
ATOM 1578 N N . GLY A 1 203 ? 12.168 -22.067 -21.324 1.00 56.31 203 GLY A N 1
ATOM 1579 C CA . GLY A 1 203 ? 13.370 -22.520 -22.035 1.00 56.31 203 GLY A CA 1
ATOM 1580 C C . GLY A 1 203 ? 13.819 -21.613 -23.190 1.00 56.31 203 GLY A C 1
ATOM 1581 O O . GLY A 1 203 ? 14.986 -21.633 -23.563 1.00 56.31 203 GLY A O 1
ATOM 1582 N N . ALA A 1 204 ? 12.930 -20.777 -23.741 1.00 59.12 204 ALA A N 1
ATOM 1583 C CA . ALA A 1 204 ? 13.292 -19.798 -24.772 1.00 59.12 204 ALA A CA 1
ATOM 1584 C C . ALA A 1 204 ? 13.816 -18.471 -24.188 1.00 59.12 204 ALA A C 1
ATOM 1586 O O . ALA A 1 204 ? 14.369 -17.659 -24.925 1.00 59.12 204 ALA A O 1
ATOM 1587 N N . ILE A 1 205 ? 13.617 -18.230 -22.886 1.00 61.91 205 ILE A N 1
ATOM 1588 C CA . ILE A 1 205 ? 14.046 -17.008 -22.188 1.00 61.91 205 ILE A CA 1
ATOM 1589 C C . ILE A 1 205 ? 15.501 -17.139 -21.718 1.00 61.91 205 ILE A C 1
ATOM 1591 O O . ILE A 1 205 ? 16.239 -16.159 -21.748 1.00 61.91 205 ILE A O 1
ATOM 1595 N N . GLU A 1 206 ? 15.943 -18.342 -21.338 1.00 61.25 206 GLU A N 1
ATOM 1596 C CA . GLU A 1 206 ? 17.315 -18.585 -20.859 1.00 61.25 206 GLU A CA 1
ATOM 1597 C C . GLU A 1 206 ? 18.401 -18.293 -21.909 1.00 61.25 206 GLU A C 1
ATOM 1599 O O . GLU A 1 206 ? 19.520 -17.941 -21.548 1.00 61.25 206 GLU A O 1
ATOM 1604 N N . GLN A 1 207 ? 18.080 -18.391 -23.203 1.00 64.50 207 GLN A N 1
ATOM 1605 C CA . GLN A 1 207 ? 19.012 -18.110 -24.308 1.00 64.50 207 GLN A CA 1
ATOM 1606 C C . GLN A 1 207 ? 18.981 -16.655 -24.798 1.00 64.50 207 GLN A C 1
ATOM 1608 O O . GLN A 1 207 ? 19.786 -16.271 -25.651 1.00 64.50 207 GLN A O 1
ATOM 1613 N N . ASP A 1 208 ? 18.053 -15.839 -24.297 1.00 74.56 208 ASP A N 1
ATOM 1614 C CA . ASP A 1 208 ? 17.944 -14.446 -24.705 1.00 74.56 208 ASP A CA 1
ATOM 1615 C C . ASP A 1 208 ? 18.883 -13.539 -23.911 1.00 74.56 208 ASP A C 1
ATOM 1617 O O . ASP A 1 208 ? 18.956 -13.588 -22.685 1.00 74.56 208 ASP A O 1
ATOM 1621 N N . ASP A 1 209 ? 19.536 -12.628 -24.626 1.00 79.69 209 ASP A N 1
ATOM 1622 C CA . ASP A 1 209 ? 20.263 -11.518 -24.016 1.00 79.69 209 ASP A CA 1
ATOM 1623 C C . ASP A 1 209 ? 19.295 -10.496 -23.381 1.00 79.69 209 ASP A C 1
ATOM 1625 O O . ASP A 1 209 ? 18.134 -10.370 -23.792 1.0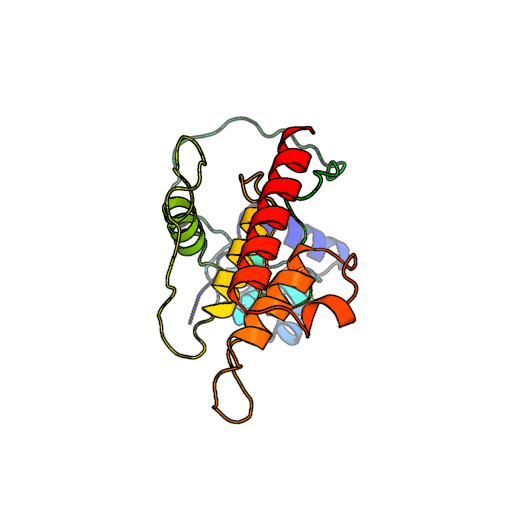0 79.69 209 ASP A O 1
ATOM 162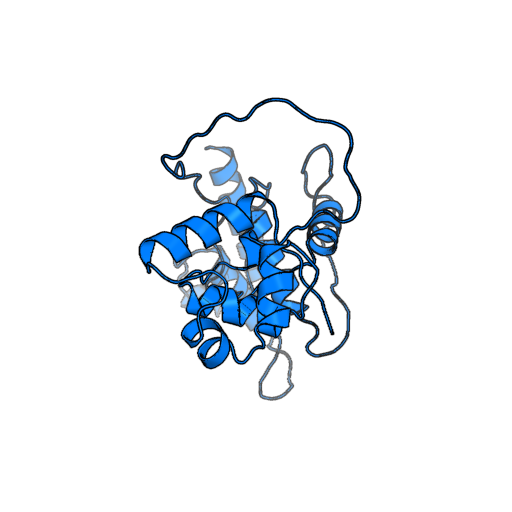9 N N . TYR A 1 210 ? 19.773 -9.717 -22.410 1.00 72.31 210 TYR A N 1
ATOM 1630 C CA . TYR A 1 210 ? 18.964 -8.781 -21.626 1.00 72.31 210 TYR A CA 1
ATOM 1631 C C . TYR A 1 210 ? 18.221 -7.760 -22.501 1.00 72.31 210 TYR A C 1
ATOM 1633 O O . TYR A 1 210 ? 17.063 -7.442 -22.229 1.00 72.31 210 TYR A O 1
ATOM 1641 N N . LEU A 1 211 ? 18.825 -7.302 -23.604 1.00 75.44 211 LEU A N 1
ATOM 1642 C CA . LEU A 1 211 ? 18.174 -6.399 -24.562 1.00 75.44 211 LEU A CA 1
ATOM 1643 C C . LEU A 1 211 ? 16.951 -7.042 -25.223 1.00 75.44 211 LEU A C 1
ATOM 1645 O O . LEU A 1 211 ? 15.912 -6.396 -25.377 1.00 75.44 211 LEU A O 1
ATOM 1649 N N . LYS A 1 212 ? 17.049 -8.326 -25.587 1.00 81.69 212 LYS A N 1
ATOM 1650 C CA . LYS A 1 212 ? 15.929 -9.074 -26.174 1.00 81.69 212 LYS A CA 1
ATOM 1651 C C . LYS A 1 212 ? 14.823 -9.275 -25.148 1.00 81.69 212 LYS A C 1
ATOM 1653 O O . LYS A 1 212 ? 13.652 -9.115 -25.490 1.00 81.69 212 LYS A O 1
ATOM 1658 N N . LYS A 1 213 ? 15.186 -9.567 -23.896 1.00 78.62 213 LYS A N 1
ATOM 1659 C CA . LYS A 1 213 ? 14.232 -9.709 -22.791 1.00 78.62 213 LYS A CA 1
ATOM 1660 C C . LYS A 1 213 ? 13.477 -8.404 -22.531 1.00 78.62 213 LYS A C 1
ATOM 1662 O O . LYS A 1 213 ? 12.252 -8.412 -22.549 1.00 78.62 213 LYS A O 1
ATOM 1667 N N . ILE A 1 214 ? 14.178 -7.273 -22.422 1.00 77.38 214 ILE A N 1
ATOM 1668 C CA . ILE A 1 214 ? 13.562 -5.943 -22.254 1.00 77.38 214 ILE A CA 1
ATOM 1669 C C . ILE A 1 214 ? 12.625 -5.615 -23.422 1.00 77.38 214 ILE A C 1
ATOM 1671 O O . ILE A 1 214 ? 11.492 -5.182 -23.205 1.00 77.38 214 ILE A O 1
ATOM 1675 N N . ALA A 1 215 ? 13.062 -5.858 -24.663 1.00 80.88 215 ALA A N 1
ATOM 1676 C CA . ALA A 1 215 ? 12.236 -5.619 -25.844 1.00 80.88 215 ALA A CA 1
ATOM 1677 C C . ALA A 1 215 ? 10.963 -6.484 -25.845 1.00 80.88 215 ALA A C 1
ATOM 1679 O O . ALA A 1 215 ? 9.890 -6.006 -26.216 1.00 80.88 215 ALA A O 1
ATOM 1680 N N . LYS A 1 216 ? 11.053 -7.745 -25.399 1.00 80.75 216 LYS A N 1
ATOM 1681 C CA . LYS A 1 216 ? 9.880 -8.609 -25.208 1.00 80.75 216 LYS A CA 1
ATOM 1682 C C . LYS A 1 216 ? 8.949 -8.040 -24.137 1.00 80.75 216 LYS A C 1
ATOM 1684 O O . LYS A 1 216 ? 7.752 -7.944 -24.395 1.00 80.75 216 LYS A O 1
ATOM 1689 N N . THR A 1 217 ? 9.474 -7.602 -22.992 1.00 75.06 217 THR A N 1
ATOM 1690 C CA . THR A 1 217 ? 8.678 -6.982 -21.919 1.00 75.06 217 THR A CA 1
ATOM 1691 C C . THR A 1 217 ? 7.923 -5.747 -22.409 1.00 75.06 217 THR A C 1
ATOM 1693 O O . THR A 1 217 ? 6.725 -5.626 -22.161 1.00 75.06 217 THR A O 1
ATOM 1696 N N . ALA A 1 218 ? 8.585 -4.863 -23.163 1.00 77.56 218 ALA A N 1
ATOM 1697 C CA . ALA A 1 218 ? 7.954 -3.679 -23.746 1.00 77.56 218 ALA A CA 1
ATOM 1698 C C . ALA A 1 218 ? 6.806 -4.054 -24.698 1.00 77.56 218 ALA A C 1
ATOM 1700 O O . ALA A 1 218 ? 5.688 -3.566 -24.541 1.00 77.56 218 ALA A O 1
ATOM 1701 N N . ARG A 1 219 ? 7.043 -5.008 -25.611 1.00 80.69 219 ARG A N 1
ATOM 1702 C CA . ARG A 1 219 ? 6.013 -5.502 -26.542 1.00 80.69 219 ARG A CA 1
ATOM 1703 C C . ARG A 1 219 ? 4.811 -6.116 -25.828 1.00 80.69 219 ARG A C 1
ATOM 1705 O O . ARG A 1 219 ? 3.681 -5.929 -26.272 1.00 80.69 219 ARG A O 1
ATOM 1712 N N . TYR A 1 220 ? 5.023 -6.855 -24.738 1.00 78.06 220 TYR A N 1
ATOM 1713 C CA . TYR A 1 220 ? 3.919 -7.417 -23.953 1.00 78.06 220 TYR A CA 1
ATOM 1714 C C . TYR A 1 220 ? 3.077 -6.327 -23.289 1.00 78.06 220 TYR A C 1
ATOM 1716 O O . TYR A 1 220 ? 1.847 -6.408 -23.322 1.00 78.06 220 TYR A O 1
ATOM 1724 N N . SER A 1 221 ? 3.722 -5.296 -22.742 1.00 72.81 221 SER A N 1
ATOM 1725 C CA . SER A 1 221 ? 3.040 -4.142 -22.151 1.00 72.81 221 SER A CA 1
ATOM 1726 C C . SER A 1 221 ? 2.216 -3.374 -23.189 1.00 72.81 221 SER A C 1
ATOM 1728 O O . SER A 1 221 ? 1.041 -3.104 -22.945 1.00 72.81 221 SER A O 1
ATOM 1730 N N . GLU A 1 222 ? 2.777 -3.102 -24.372 1.00 76.69 222 GLU A N 1
ATOM 1731 C CA . GLU A 1 222 ? 2.064 -2.461 -25.490 1.00 76.69 222 GLU A CA 1
ATOM 1732 C C . GLU A 1 222 ? 0.871 -3.297 -25.958 1.00 76.69 222 GLU A C 1
ATOM 1734 O O . GLU A 1 222 ? -0.239 -2.787 -26.110 1.00 76.69 222 GLU A O 1
ATOM 1739 N N . ARG A 1 223 ? 1.074 -4.608 -26.132 1.00 78.88 223 ARG A N 1
ATOM 1740 C CA . ARG A 1 223 ? 0.010 -5.530 -26.531 1.00 78.88 223 ARG A CA 1
ATOM 1741 C C . ARG A 1 223 ? -1.130 -5.508 -25.515 1.00 78.88 223 ARG A C 1
ATOM 1743 O O . ARG A 1 223 ? -2.282 -5.357 -25.912 1.00 78.88 223 ARG A O 1
ATOM 1750 N N . LYS A 1 224 ? -0.831 -5.621 -24.216 1.00 73.75 224 LYS A N 1
ATOM 1751 C CA . LYS A 1 224 ? -1.845 -5.531 -23.155 1.00 73.75 224 LYS A CA 1
ATOM 1752 C C . LYS A 1 224 ? -2.577 -4.188 -23.185 1.00 73.75 224 LYS A C 1
ATOM 1754 O O . LYS A 1 224 ? -3.800 -4.189 -23.073 1.00 73.75 224 LYS A O 1
ATOM 1759 N N . ALA A 1 225 ? -1.866 -3.080 -23.397 1.00 70.38 225 ALA A N 1
ATOM 1760 C CA . ALA A 1 225 ? -2.474 -1.755 -23.505 1.00 70.38 225 ALA A CA 1
ATOM 1761 C C . ALA A 1 225 ? -3.450 -1.640 -24.687 1.00 70.38 225 ALA A C 1
ATOM 1763 O O . ALA A 1 225 ? -4.564 -1.146 -24.514 1.00 70.38 225 ALA A O 1
ATOM 1764 N N . LEU A 1 226 ? -3.090 -2.178 -25.856 1.00 73.88 226 LEU A N 1
ATOM 1765 C CA . LEU A 1 226 ? -3.979 -2.231 -27.022 1.00 73.88 226 LEU A CA 1
ATOM 1766 C C . LEU A 1 226 ? -5.244 -3.058 -26.749 1.00 73.88 226 LEU A C 1
ATOM 1768 O O . LEU A 1 226 ? -6.342 -2.631 -27.094 1.00 73.88 226 LEU A O 1
ATOM 1772 N N . PHE A 1 227 ? -5.115 -4.214 -26.086 1.00 67.31 227 PHE A N 1
ATOM 1773 C CA . PHE A 1 227 ? -6.275 -5.032 -25.709 1.00 67.31 227 PHE A CA 1
ATOM 1774 C C . PHE A 1 227 ? -7.172 -4.361 -24.663 1.00 67.31 227 PHE A C 1
ATOM 1776 O O . PHE A 1 227 ? -8.380 -4.595 -24.670 1.00 67.31 227 PHE A O 1
ATOM 1783 N N . ALA A 1 228 ? -6.605 -3.543 -23.776 1.00 63.62 228 ALA A N 1
ATOM 1784 C CA . ALA A 1 228 ? -7.370 -2.783 -22.794 1.00 63.62 228 ALA A CA 1
ATOM 1785 C C . ALA A 1 228 ? -8.120 -1.597 -23.422 1.00 63.62 228 ALA A C 1
ATOM 1787 O O . ALA A 1 228 ? -9.245 -1.334 -23.022 1.00 63.62 228 ALA A O 1
ATOM 1788 N N . SER A 1 229 ? -7.548 -0.934 -24.435 1.00 59.16 229 SER A N 1
ATOM 1789 C CA . SER A 1 229 ? -8.199 0.171 -25.163 1.00 59.16 229 SER A CA 1
ATOM 1790 C C . SER A 1 229 ? -9.336 -0.274 -26.096 1.00 59.16 229 SER A C 1
ATOM 1792 O O . SER A 1 229 ? -10.092 0.571 -26.570 1.00 59.16 229 SER A O 1
ATOM 1794 N N . ALA A 1 230 ? -9.427 -1.566 -26.417 1.00 56.12 230 ALA A N 1
ATOM 1795 C CA . ALA A 1 230 ? -10.443 -2.127 -27.310 1.00 56.12 230 ALA A CA 1
ATOM 1796 C C . ALA A 1 230 ? -11.711 -2.622 -26.578 1.00 56.12 230 ALA A C 1
ATOM 1798 O O . ALA A 1 230 ? -12.600 -3.180 -27.222 1.00 56.12 230 ALA A O 1
ATOM 1799 N N . ARG A 1 231 ? -11.774 -2.469 -25.248 1.00 48.41 231 ARG A N 1
ATOM 1800 C CA . ARG A 1 231 ? -12.916 -2.817 -24.387 1.00 48.41 231 ARG A CA 1
ATOM 1801 C C . ARG A 1 231 ? -13.633 -1.566 -23.904 1.00 48.41 231 ARG A C 1
ATOM 1803 O O . ARG A 1 231 ? -14.864 -1.671 -23.723 1.00 48.41 231 ARG A O 1
#

Radius of gyration: 23.97 Å; chains: 1; bounding box: 54×46×61 Å

Secondary structure (DSSP, 8-state):
--EE-B-HHHHHHHHHHHHHTT--TT-HHHHHHTT--HHHHHHHHTT--EEHHHHHHHHHHTT---GGGTB---SS--SS---------S-------SSPPPTTSPPP-S--S-HHHHHHHHHHHB-TTT--B--S-------TTSSHHHHHHHHHHHHHHTT-S-----------TTSSPPPHHHHHHHHHHHHHTT---GGGTTTS-HHHHHHHHHHHHHHHHHHHHT-